Protein AF-A0A847EF17-F1 (afdb_monomer)

Foldseek 3Di:
DDDQDDQKDWLCGAAPVCLQWAAPVSRVSSVCVVVVNPFFTWMKGTLSLLLCQCVVLVCVVVLVVLLPPDDLVPLVSLQVSLVVSLVSLLPGDRPPVNLVSQLVRCVVSVFFWKKKWKHKSPCPDPPRPPQPQFDIDTRQGDSVSSVSVNSSRSSSCSHSVNSSSCVVVVHDSSSMTMMIMIGDDDFDQKDWDKDCADPVPRHNQKIKIWMDGTDPPCVSVVVDRTDIDIDGD

Structure (mmCIF, N/CA/C/O backbone):
data_AF-A0A847EF17-F1
#
_entry.id   AF-A0A847EF17-F1
#
loop_
_atom_site.group_PDB
_atom_site.id
_atom_site.type_symbol
_atom_site.label_atom_id
_atom_site.label_alt_id
_atom_site.label_comp_id
_atom_site.label_asym_id
_atom_site.label_entity_id
_atom_site.label_seq_id
_atom_site.pdbx_PDB_ins_code
_atom_site.Cartn_x
_atom_site.Cartn_y
_atom_site.Cartn_z
_atom_site.occupancy
_atom_site.B_iso_or_equiv
_atom_site.auth_seq_id
_atom_site.auth_comp_id
_atom_site.auth_asym_id
_atom_site.auth_atom_id
_atom_site.pdbx_PDB_model_num
ATOM 1 N N . MET A 1 1 ? -23.749 1.769 9.861 1.00 64.31 1 MET A N 1
ATOM 2 C CA . MET A 1 1 ? -23.019 0.550 9.486 1.00 64.31 1 MET A CA 1
ATOM 3 C C . MET A 1 1 ? -23.099 0.381 7.991 1.00 64.31 1 MET A C 1
ATOM 5 O O . MET A 1 1 ? -24.135 -0.030 7.475 1.00 64.31 1 MET A O 1
ATOM 9 N N . ARG A 1 2 ? -22.033 0.781 7.301 1.00 76.06 2 ARG A N 1
ATOM 10 C CA . ARG A 1 2 ? -21.817 0.517 5.881 1.00 76.06 2 ARG A CA 1
ATOM 11 C C . ARG A 1 2 ? -21.788 -0.992 5.633 1.00 76.06 2 ARG A C 1
ATOM 13 O O . ARG A 1 2 ? -21.172 -1.735 6.395 1.00 76.06 2 ARG A O 1
ATOM 20 N N . GLU A 1 3 ? -22.449 -1.445 4.572 1.00 82.69 3 GLU A N 1
ATOM 21 C CA . GLU A 1 3 ? -22.306 -2.828 4.114 1.00 82.69 3 GLU A CA 1
ATOM 22 C C . GLU A 1 3 ? -20.893 -3.041 3.558 1.00 82.69 3 GLU A C 1
ATOM 24 O O . GLU A 1 3 ? -20.374 -2.205 2.813 1.00 82.69 3 GLU A O 1
ATOM 29 N N . LEU A 1 4 ? -20.259 -4.155 3.930 1.00 86.44 4 LEU A N 1
ATOM 30 C CA . LEU A 1 4 ? -18.974 -4.538 3.356 1.00 86.44 4 LEU A CA 1
ATOM 31 C C . LEU A 1 4 ? -19.196 -4.961 1.900 1.00 86.44 4 LEU A C 1
ATOM 33 O O . LEU A 1 4 ? -19.880 -5.950 1.636 1.00 86.44 4 LEU A O 1
ATOM 37 N N . GLY A 1 5 ? -18.602 -4.215 0.967 1.00 86.31 5 GLY A N 1
ATOM 38 C CA . GLY A 1 5 ? -18.454 -4.640 -0.423 1.00 86.31 5 GLY A CA 1
ATOM 39 C C . GLY A 1 5 ? -17.504 -5.838 -0.551 1.00 86.31 5 GLY A C 1
ATOM 40 O O . GLY A 1 5 ? -17.337 -6.645 0.360 1.00 86.31 5 GLY A O 1
ATOM 41 N N . LYS A 1 6 ? -16.810 -5.971 -1.684 1.00 91.38 6 LYS A N 1
ATOM 42 C CA . LYS A 1 6 ? -15.741 -6.979 -1.783 1.00 91.38 6 LYS A CA 1
ATOM 43 C C . LYS A 1 6 ? -14.552 -6.538 -0.933 1.00 91.38 6 LYS A C 1
ATOM 45 O O . LYS A 1 6 ? -13.965 -5.503 -1.227 1.00 91.38 6 LYS A O 1
ATOM 50 N N . ALA A 1 7 ? -14.168 -7.323 0.074 1.00 96.31 7 ALA A N 1
ATOM 51 C CA . ALA A 1 7 ? -12.984 -7.027 0.884 1.00 96.31 7 ALA A CA 1
ATOM 52 C C . ALA A 1 7 ? -11.677 -7.196 0.091 1.00 96.31 7 ALA A C 1
ATOM 54 O O . ALA A 1 7 ? -10.731 -6.430 0.272 1.00 96.31 7 ALA A O 1
ATOM 55 N N . VAL A 1 8 ? -11.649 -8.182 -0.812 1.00 98.25 8 VAL A N 1
ATOM 56 C CA . VAL A 1 8 ? -10.504 -8.512 -1.663 1.00 98.25 8 VAL A CA 1
ATOM 57 C C . VAL A 1 8 ? -10.936 -8.648 -3.124 1.00 98.25 8 VAL A C 1
ATOM 59 O O . VAL A 1 8 ? -12.005 -9.182 -3.426 1.00 98.25 8 VAL A O 1
ATOM 62 N N . VAL A 1 9 ? -10.085 -8.182 -4.039 1.00 98.31 9 VAL A N 1
ATOM 63 C CA . VAL A 1 9 ? -10.201 -8.376 -5.495 1.00 98.31 9 VAL A CA 1
ATOM 64 C C . VAL A 1 9 ? -8.844 -8.752 -6.092 1.00 98.31 9 VAL A C 1
ATOM 66 O O . VAL A 1 9 ? -7.807 -8.343 -5.575 1.00 98.31 9 VAL A O 1
ATOM 69 N N . TRP A 1 10 ? -8.814 -9.534 -7.172 1.00 98.44 10 TRP A N 1
ATOM 70 C CA . TRP A 1 10 ? -7.560 -9.924 -7.829 1.00 98.44 10 TRP A CA 1
ATOM 71 C C . TRP A 1 10 ? -7.129 -8.898 -8.875 1.00 98.44 10 TRP A C 1
ATOM 73 O O . TRP A 1 10 ? -7.980 -8.268 -9.496 1.00 98.44 10 TRP A O 1
ATOM 83 N N . PHE A 1 11 ? -5.822 -8.794 -9.155 1.00 98.06 11 PHE A N 1
ATOM 84 C CA . PHE A 1 11 ? -5.328 -7.911 -10.227 1.00 98.06 11 PHE A CA 1
ATOM 85 C C . PHE A 1 11 ? -5.999 -8.193 -11.577 1.00 98.06 11 PHE A C 1
ATOM 87 O O . PHE A 1 11 ? -6.372 -7.271 -12.287 1.00 98.06 11 PHE A O 1
ATOM 94 N N . LYS A 1 12 ? -6.221 -9.469 -11.907 1.00 96.69 12 LYS A N 1
ATOM 95 C CA . LYS A 1 12 ? -6.881 -9.885 -13.157 1.00 96.69 12 LYS A CA 1
ATOM 96 C C . LYS A 1 12 ? -8.349 -9.445 -13.284 1.00 96.69 12 LYS A C 1
ATOM 98 O O . LYS A 1 12 ? -8.891 -9.516 -14.380 1.00 96.69 12 LYS A O 1
ATOM 103 N N . ASP A 1 13 ? -8.985 -9.044 -12.183 1.00 97.00 13 ASP A N 1
ATOM 104 C CA . ASP A 1 13 ? -10.419 -8.749 -12.116 1.00 97.00 13 ASP A CA 1
ATOM 105 C C . ASP A 1 13 ? -10.707 -7.238 -12.016 1.00 97.00 13 ASP A C 1
ATOM 107 O O . ASP A 1 13 ? -11.855 -6.857 -11.789 1.00 97.00 13 ASP A O 1
ATOM 111 N N . VAL A 1 14 ? -9.687 -6.378 -12.144 1.00 97.00 14 VAL A N 1
ATOM 112 C CA . VAL A 1 14 ? -9.812 -4.920 -11.979 1.00 97.00 14 VAL A CA 1
ATOM 113 C C . VAL A 1 14 ? -9.147 -4.145 -13.111 1.00 97.00 14 VAL A C 1
ATOM 115 O O . VAL A 1 14 ? -8.217 -4.616 -13.762 1.00 97.00 14 VAL A O 1
ATOM 118 N N . THR A 1 15 ? -9.635 -2.930 -13.331 1.00 95.56 15 THR A N 1
ATOM 119 C CA . THR A 1 15 ? -9.222 -2.015 -14.400 1.00 95.56 15 THR A CA 1
ATOM 120 C C . THR A 1 15 ? -9.081 -0.591 -13.861 1.00 95.56 15 THR A C 1
ATOM 122 O O . THR A 1 15 ? -9.412 -0.307 -12.709 1.00 95.56 15 THR A O 1
ATOM 125 N N . LYS A 1 16 ? -8.675 0.358 -14.708 1.00 92.69 16 LYS A N 1
ATOM 126 C CA . LYS A 1 16 ? -8.682 1.798 -14.390 1.00 92.69 16 LYS A CA 1
ATOM 127 C C . LYS A 1 16 ? -10.049 2.348 -13.972 1.00 92.69 16 LYS A C 1
ATOM 129 O O . LYS A 1 16 ? -10.115 3.389 -13.334 1.00 92.69 16 LYS A O 1
ATOM 134 N N . ASN A 1 17 ? -11.148 1.675 -14.316 1.00 94.00 17 ASN A N 1
ATOM 135 C CA . ASN A 1 17 ? -12.481 2.115 -13.896 1.00 94.00 17 ASN A CA 1
ATOM 136 C C . ASN A 1 17 ? -12.738 1.842 -12.404 1.00 94.00 17 ASN A C 1
ATOM 138 O O . ASN A 1 17 ? -13.658 2.415 -11.827 1.00 94.00 17 ASN A O 1
ATOM 142 N N . ASP A 1 18 ? -11.906 1.008 -11.777 1.00 95.38 18 ASP A N 1
ATOM 143 C CA . ASP A 1 18 ? -12.044 0.574 -10.390 1.00 95.38 18 ASP A CA 1
ATOM 144 C C . ASP A 1 18 ? -11.177 1.401 -9.419 1.00 95.38 18 ASP A C 1
ATOM 146 O O . ASP A 1 18 ? -11.080 1.058 -8.243 1.00 95.38 18 ASP A O 1
ATOM 150 N N . ILE A 1 19 ? -10.570 2.516 -9.861 1.00 92.31 19 ILE A N 1
ATOM 151 C CA . ILE A 1 19 ? -9.748 3.417 -9.019 1.00 92.31 19 ILE A CA 1
ATOM 152 C C . ILE A 1 19 ? -10.417 3.768 -7.672 1.00 92.31 19 ILE A C 1
ATOM 154 O O . ILE A 1 19 ? -9.734 3.686 -6.648 1.00 92.31 19 ILE A O 1
ATOM 158 N N . PRO A 1 20 ? -11.729 4.088 -7.594 1.00 92.00 20 PRO A N 1
ATOM 159 C CA . PRO A 1 20 ? -12.379 4.361 -6.308 1.00 92.00 20 PRO A CA 1
ATOM 160 C C . PRO A 1 20 ? -12.342 3.183 -5.319 1.00 92.00 20 PRO A C 1
ATOM 162 O O . PRO A 1 20 ? -12.431 3.396 -4.113 1.00 92.00 20 PRO A O 1
ATOM 165 N N . LEU A 1 21 ? -12.211 1.952 -5.820 1.00 94.81 21 LEU A N 1
ATOM 166 C CA . LEU A 1 21 ? -12.177 0.720 -5.035 1.00 94.81 21 LEU A CA 1
ATOM 167 C C . LEU A 1 21 ? -10.743 0.269 -4.721 1.00 94.81 21 LEU A C 1
ATOM 169 O O . LEU A 1 21 ? -10.490 -0.225 -3.621 1.00 94.81 21 LEU A O 1
ATOM 173 N N . VAL A 1 22 ? -9.816 0.406 -5.677 1.00 95.44 22 VAL A N 1
ATOM 174 C CA . VAL A 1 22 ? -8.471 -0.200 -5.605 1.00 95.44 22 VAL A CA 1
ATOM 175 C C . VAL A 1 22 ? -7.299 0.784 -5.619 1.00 95.44 22 VAL A C 1
ATOM 177 O O . VAL A 1 22 ? -6.148 0.357 -5.516 1.00 95.44 22 VAL A O 1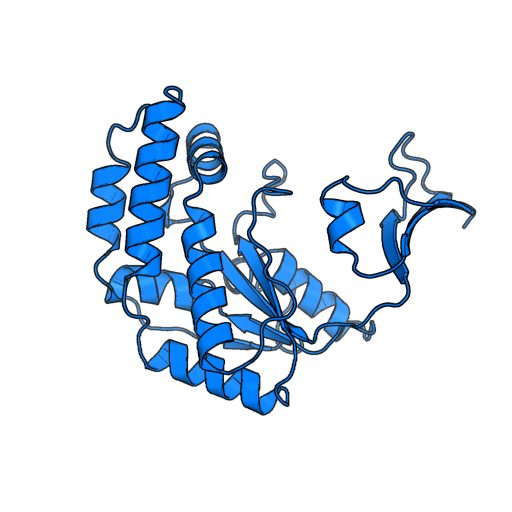
ATOM 180 N N . GLY A 1 23 ? -7.575 2.083 -5.718 1.00 92.44 23 GLY A N 1
ATOM 181 C CA . GLY A 1 23 ? -6.557 3.123 -5.850 1.00 92.44 23 GLY A CA 1
ATOM 182 C C . GLY A 1 23 ? -5.826 3.099 -7.197 1.00 92.44 23 GLY A C 1
ATOM 183 O O . GLY A 1 23 ? -5.951 2.157 -7.985 1.00 92.44 23 GLY A O 1
ATOM 184 N N . GLY A 1 24 ? -5.047 4.151 -7.465 1.00 91.00 24 GLY A N 1
ATOM 185 C CA . GLY A 1 24 ? -4.376 4.334 -8.757 1.00 91.00 24 GLY A CA 1
ATOM 186 C C . GLY A 1 24 ? -3.352 3.237 -9.071 1.00 91.00 24 GLY A C 1
ATOM 187 O O . GLY A 1 24 ? -3.325 2.685 -10.173 1.00 91.00 24 GLY A O 1
ATOM 188 N N . LYS A 1 25 ? -2.529 2.829 -8.096 1.00 91.56 25 LYS A N 1
ATOM 189 C CA . LYS A 1 25 ? -1.555 1.733 -8.282 1.00 91.56 25 LYS A CA 1
ATOM 190 C C . LYS A 1 25 ? -2.238 0.387 -8.477 1.00 91.56 25 LYS A C 1
ATOM 192 O O . LYS A 1 25 ? -1.813 -0.381 -9.336 1.00 91.56 25 LYS A O 1
ATOM 197 N N . GLY A 1 26 ? -3.272 0.098 -7.685 1.00 94.31 26 GLY A N 1
ATOM 198 C CA . GLY A 1 26 ? -4.035 -1.142 -7.805 1.00 94.31 26 GLY A CA 1
ATOM 199 C C . GLY A 1 26 ? -4.681 -1.281 -9.182 1.00 94.31 26 GLY A C 1
ATOM 200 O O . GLY A 1 26 ? -4.560 -2.322 -9.826 1.00 94.31 26 GLY A O 1
ATOM 201 N N . ALA A 1 27 ? -5.277 -0.197 -9.673 1.00 95.06 27 ALA A N 1
ATOM 202 C CA . ALA A 1 27 ? -5.890 -0.152 -10.990 1.00 95.06 27 ALA A CA 1
ATOM 203 C C . ALA A 1 27 ? -4.861 -0.313 -12.126 1.00 95.06 27 ALA A C 1
ATOM 205 O O . ALA A 1 27 ? -5.071 -1.109 -13.040 1.00 95.06 27 ALA A O 1
ATOM 206 N N . ASN A 1 28 ? -3.708 0.361 -12.035 1.00 94.56 28 ASN A N 1
ATOM 207 C CA . ASN A 1 28 ? -2.615 0.211 -13.004 1.00 94.56 28 ASN A CA 1
ATOM 208 C C . ASN A 1 28 ? -2.022 -1.211 -13.015 1.00 94.56 28 ASN A C 1
ATOM 210 O O . ASN A 1 28 ? -1.691 -1.730 -14.081 1.00 94.56 28 ASN A O 1
ATOM 214 N N . LEU A 1 29 ? -1.909 -1.874 -11.856 1.00 96.31 29 LEU A N 1
ATOM 215 C CA . LEU A 1 29 ? -1.512 -3.288 -11.782 1.00 96.31 29 LEU A CA 1
ATOM 216 C C . LEU A 1 29 ? -2.518 -4.196 -12.502 1.00 96.31 29 LEU A C 1
ATOM 218 O O . LEU A 1 29 ? -2.103 -5.137 -13.183 1.00 96.31 29 LEU A O 1
ATOM 222 N N . GLY A 1 30 ? -3.814 -3.896 -12.393 1.00 96.94 30 GLY A N 1
ATOM 223 C CA . GLY A 1 30 ? -4.863 -4.600 -13.128 1.00 96.94 30 GLY A CA 1
ATOM 224 C C . GLY A 1 30 ? -4.765 -4.416 -14.640 1.00 96.94 30 GLY A C 1
ATOM 225 O O . GLY A 1 30 ? -4.724 -5.404 -15.371 1.00 96.94 30 GLY A O 1
ATOM 226 N N . GLU A 1 31 ? -4.596 -3.176 -15.110 1.00 97.06 31 GLU A N 1
ATOM 227 C CA . GLU A 1 31 ? -4.385 -2.865 -16.535 1.00 97.06 31 GLU A CA 1
ATOM 228 C C . GLU A 1 31 ? -3.172 -3.613 -17.110 1.00 97.06 31 GLU A C 1
ATOM 230 O O . GLU A 1 31 ? -3.270 -4.265 -18.150 1.00 97.06 31 GLU A O 1
ATOM 235 N N . MET A 1 32 ? -2.032 -3.585 -16.411 1.00 97.00 32 MET A N 1
ATOM 236 C CA . MET A 1 32 ? -0.826 -4.296 -16.850 1.00 97.00 32 MET A CA 1
ATOM 237 C C . MET A 1 32 ? -1.027 -5.817 -16.876 1.00 97.00 32 MET A C 1
ATOM 239 O O . MET A 1 32 ? -0.581 -6.480 -17.814 1.00 97.00 32 MET A O 1
ATOM 243 N N . THR A 1 33 ? -1.728 -6.368 -15.880 1.00 96.75 33 THR A N 1
ATOM 244 C CA . THR A 1 33 ? -2.058 -7.800 -15.823 1.00 96.75 33 THR A CA 1
ATOM 245 C C . THR A 1 33 ? -2.966 -8.196 -16.990 1.00 96.75 33 THR A C 1
ATOM 247 O O . THR A 1 33 ? -2.694 -9.181 -17.676 1.00 96.75 33 THR A O 1
ATOM 250 N N . GLY A 1 34 ? -4.009 -7.408 -17.265 1.00 95.88 34 GLY A N 1
ATOM 251 C CA . GLY A 1 34 ? -4.920 -7.620 -18.392 1.00 95.88 34 GLY A CA 1
ATOM 252 C C . GLY A 1 34 ? -4.237 -7.489 -19.756 1.00 95.88 34 GLY A C 1
ATOM 253 O O . GLY A 1 34 ? -4.591 -8.200 -20.694 1.00 95.88 34 GLY A O 1
ATOM 254 N N . ALA A 1 35 ? -3.209 -6.642 -19.856 1.00 97.06 35 ALA A N 1
ATOM 255 C CA . ALA A 1 35 ? -2.381 -6.492 -21.051 1.00 97.06 35 ALA A CA 1
ATOM 256 C C . ALA A 1 35 ? -1.360 -7.632 -21.259 1.00 97.06 35 ALA A 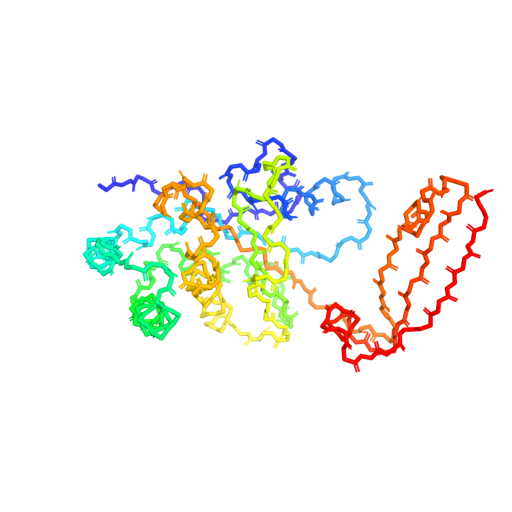C 1
ATOM 258 O O . ALA A 1 35 ? -0.647 -7.631 -22.263 1.00 97.06 35 ALA A O 1
ATOM 259 N N . GLY A 1 36 ? -1.262 -8.599 -20.339 1.00 96.19 36 GLY A N 1
ATOM 260 C CA . GLY A 1 36 ? -0.329 -9.727 -20.442 1.00 96.19 36 GLY A CA 1
ATOM 261 C C . GLY A 1 36 ? 1.131 -9.373 -20.139 1.00 96.19 36 GLY A C 1
ATOM 262 O O . GLY A 1 36 ? 2.032 -10.147 -20.467 1.00 96.19 36 GLY A O 1
ATOM 263 N N . ILE A 1 37 ? 1.383 -8.218 -19.515 1.00 96.25 37 ILE A N 1
ATOM 264 C CA . ILE A 1 37 ? 2.705 -7.864 -18.984 1.00 96.25 37 ILE A CA 1
ATOM 265 C C . ILE A 1 37 ? 3.016 -8.824 -17.821 1.00 96.25 37 ILE A C 1
ATOM 267 O O . ILE A 1 37 ? 2.098 -9.168 -17.072 1.00 96.25 37 ILE A O 1
ATOM 271 N N . PRO A 1 38 ? 4.275 -9.273 -17.636 1.00 95.44 38 PRO A N 1
ATOM 272 C CA . PRO A 1 38 ? 4.653 -10.206 -16.572 1.00 95.44 38 PRO A CA 1
ATOM 273 C C . PRO A 1 38 ? 4.623 -9.543 -15.183 1.00 95.44 38 PRO A C 1
ATOM 275 O O . PRO A 1 38 ? 5.652 -9.299 -14.556 1.00 95.44 38 PRO A O 1
ATOM 278 N N . VAL A 1 39 ? 3.422 -9.240 -14.700 1.00 96.56 39 VAL A N 1
ATOM 279 C CA . VAL A 1 39 ? 3.163 -8.716 -13.361 1.00 96.56 39 VAL A CA 1
ATOM 280 C C . VAL A 1 39 ? 3.118 -9.895 -12.384 1.00 96.56 39 VAL A C 1
ATOM 282 O O . VAL A 1 39 ? 2.356 -10.838 -12.614 1.00 96.56 39 VAL A O 1
ATOM 285 N N . PRO A 1 40 ? 3.895 -9.879 -11.284 1.00 96.19 40 PRO A N 1
ATOM 286 C CA . PRO A 1 40 ? 3.778 -10.896 -10.247 1.00 96.19 40 PRO A CA 1
ATOM 287 C C . PRO A 1 40 ? 2.346 -10.972 -9.720 1.00 96.19 40 PRO A C 1
ATOM 289 O O . PRO A 1 40 ? 1.711 -9.937 -9.491 1.00 96.19 40 PRO A O 1
ATOM 292 N N . GLN A 1 41 ? 1.849 -12.192 -9.519 1.00 94.75 41 GLN A N 1
ATOM 293 C CA . GLN A 1 41 ? 0.485 -12.417 -9.051 1.00 94.75 41 GLN A CA 1
ATOM 294 C C . GLN A 1 41 ? 0.243 -11.698 -7.716 1.00 94.75 41 GLN A C 1
ATOM 296 O O . GLN A 1 41 ? 1.113 -11.653 -6.841 1.00 94.75 41 GLN A O 1
ATOM 301 N N . GLY A 1 42 ? -0.957 -11.140 -7.580 1.00 97.75 42 GLY A N 1
ATOM 302 C CA . GLY A 1 42 ? -1.370 -10.404 -6.401 1.00 97.75 42 GLY A CA 1
ATOM 303 C C . GLY A 1 42 ? -2.872 -10.169 -6.345 1.00 97.75 42 GLY A C 1
ATOM 304 O O . GLY A 1 42 ? -3.609 -10.390 -7.314 1.00 97.75 42 GLY A O 1
ATOM 305 N N . PHE A 1 43 ? -3.304 -9.715 -5.179 1.00 98.56 43 PHE A N 1
ATOM 306 C CA . PHE A 1 43 ? -4.659 -9.267 -4.895 1.00 98.56 43 PHE A CA 1
ATOM 307 C C . PHE A 1 43 ? -4.617 -7.891 -4.230 1.00 98.56 43 PHE A C 1
ATOM 309 O O . PHE A 1 43 ? -3.553 -7.368 -3.909 1.00 98.56 43 PHE A O 1
ATOM 316 N N . ILE A 1 44 ? -5.776 -7.274 -4.050 1.00 98.56 44 ILE A N 1
ATOM 317 C CA . ILE A 1 44 ? -5.921 -5.940 -3.479 1.00 98.56 44 ILE A CA 1
ATOM 318 C C . ILE A 1 44 ? -6.947 -6.020 -2.365 1.00 98.56 44 ILE A C 1
ATOM 320 O O . ILE A 1 44 ? -8.076 -6.451 -2.600 1.00 98.56 44 ILE A O 1
ATOM 324 N N . VAL A 1 45 ? -6.562 -5.576 -1.171 1.00 98.50 45 VAL A N 1
ATOM 325 C CA . VAL A 1 45 ? -7.518 -5.265 -0.107 1.00 98.50 45 VAL A CA 1
ATOM 326 C C . VAL A 1 45 ? -8.145 -3.918 -0.435 1.00 98.50 45 VAL A C 1
ATOM 328 O O . VAL A 1 45 ? -7.431 -2.936 -0.637 1.00 98.50 45 VAL A O 1
ATOM 331 N N . THR A 1 46 ? -9.463 -3.876 -0.566 1.00 98.00 46 THR A N 1
ATOM 332 C CA . THR A 1 46 ? -10.161 -2.730 -1.157 1.00 98.00 46 THR A CA 1
ATOM 333 C C . THR A 1 46 ? -10.273 -1.542 -0.204 1.00 98.00 46 THR A C 1
ATOM 335 O O . THR A 1 46 ? -10.187 -1.676 1.019 1.00 98.00 46 THR A O 1
ATOM 338 N N . ALA A 1 47 ? -10.538 -0.361 -0.763 1.00 95.62 47 ALA A N 1
ATOM 339 C CA . ALA A 1 47 ? -10.878 0.823 0.018 1.00 95.62 47 ALA A CA 1
ATOM 340 C C . ALA A 1 47 ? -12.168 0.627 0.841 1.00 95.62 47 ALA A C 1
ATOM 342 O O . ALA A 1 47 ? -12.284 1.173 1.937 1.00 95.62 47 ALA A O 1
ATOM 343 N N . ASP A 1 48 ? -13.115 -0.189 0.363 1.00 95.75 48 ASP A N 1
ATOM 344 C CA . ASP A 1 48 ? -14.315 -0.547 1.129 1.00 95.75 48 ASP A CA 1
ATOM 345 C C . ASP A 1 48 ? -13.972 -1.330 2.401 1.00 95.75 48 ASP A C 1
ATOM 347 O O . ASP A 1 48 ? -14.565 -1.063 3.445 1.00 95.75 48 ASP A O 1
ATOM 351 N N . ALA A 1 49 ? -12.988 -2.239 2.353 1.00 97.50 49 ALA A N 1
ATOM 352 C CA . ALA A 1 49 ? -12.506 -2.935 3.547 1.00 97.50 49 ALA A CA 1
ATOM 353 C C . ALA A 1 49 ? -11.911 -1.958 4.570 1.00 97.50 49 ALA A C 1
ATOM 355 O O . ALA A 1 49 ? -12.196 -2.072 5.761 1.00 97.50 49 ALA A O 1
ATOM 356 N N . TYR A 1 50 ? -11.144 -0.965 4.110 1.00 96.31 50 TYR A N 1
ATOM 357 C CA . TYR A 1 50 ? -10.627 0.102 4.969 1.00 96.31 50 TYR A CA 1
ATOM 358 C C . TYR A 1 50 ? -11.760 0.891 5.641 1.00 96.31 50 TYR A C 1
ATOM 360 O O . TYR A 1 50 ? -11.778 1.022 6.864 1.00 96.31 50 TYR A O 1
ATOM 368 N N . PHE A 1 51 ? -12.737 1.381 4.872 1.00 94.81 51 PHE A N 1
ATOM 369 C CA . PHE A 1 51 ? -13.851 2.144 5.441 1.00 94.81 51 PHE A CA 1
ATOM 370 C C . PHE A 1 51 ? -14.690 1.311 6.410 1.00 94.81 51 PHE A C 1
ATOM 372 O O . PHE A 1 51 ? -15.070 1.800 7.473 1.00 94.81 51 PHE A O 1
ATOM 379 N N . TYR A 1 52 ? -14.947 0.050 6.063 1.00 96.19 52 TYR A N 1
ATOM 380 C CA . TYR A 1 52 ? -15.658 -0.875 6.933 1.00 96.19 52 TYR A CA 1
ATOM 381 C C . TYR A 1 52 ? -14.904 -1.105 8.246 1.00 96.19 52 TYR A C 1
ATOM 383 O O . TYR A 1 52 ? -15.530 -1.106 9.303 1.00 96.19 52 TYR A O 1
ATOM 391 N N . PHE A 1 53 ? -13.579 -1.268 8.194 1.00 96.31 53 PHE A N 1
ATOM 392 C CA . 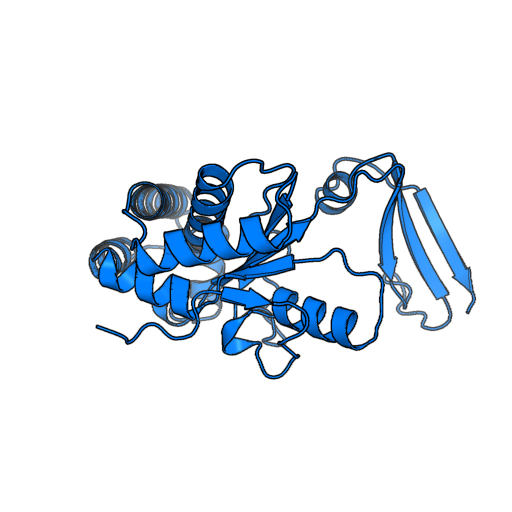PHE A 1 53 ? -12.730 -1.389 9.379 1.00 96.31 53 PHE A CA 1
ATOM 393 C C . PHE A 1 53 ? -12.822 -0.147 10.275 1.00 96.31 53 PHE A C 1
ATOM 395 O O . PHE A 1 53 ? -13.108 -0.296 11.459 1.00 96.31 53 PHE A O 1
ATOM 402 N N . ILE A 1 54 ? -12.651 1.059 9.718 1.00 95.31 54 ILE A N 1
ATOM 403 C CA . ILE A 1 54 ? -12.713 2.317 10.481 1.00 95.31 54 ILE A CA 1
ATOM 404 C C . ILE A 1 54 ? -14.060 2.466 11.215 1.00 95.31 54 ILE A C 1
ATOM 406 O O . ILE A 1 54 ? -14.074 2.803 12.399 1.00 95.31 54 ILE A O 1
ATOM 410 N N . GLU A 1 55 ? -15.179 2.173 10.541 1.00 93.44 55 GLU A N 1
ATOM 411 C CA . GLU A 1 55 ? -16.523 2.285 11.130 1.00 93.44 55 GLU A CA 1
ATOM 412 C C . GLU A 1 55 ? -16.812 1.170 12.151 1.00 93.44 55 GLU A C 1
ATOM 414 O O . GLU A 1 55 ? -17.306 1.441 13.242 1.00 93.44 55 GLU A O 1
ATOM 419 N N . ASN A 1 56 ? -16.495 -0.093 11.840 1.00 93.38 56 ASN A N 1
ATOM 420 C CA . ASN A 1 56 ? -16.825 -1.224 12.722 1.00 93.38 56 ASN A CA 1
ATOM 421 C C . ASN A 1 56 ? -15.916 -1.316 13.948 1.00 93.38 56 ASN A C 1
ATOM 423 O O . ASN A 1 56 ? -16.352 -1.810 14.986 1.00 93.38 56 ASN A O 1
ATOM 427 N N . ALA A 1 57 ? -14.675 -0.837 13.849 1.00 93.50 57 ALA A N 1
ATOM 428 C CA . ALA A 1 57 ? -13.805 -0.694 15.009 1.00 93.50 57 ALA A CA 1
ATOM 429 C C . ALA A 1 57 ? -14.220 0.487 15.910 1.00 93.50 57 ALA A C 1
ATOM 431 O O . ALA A 1 57 ? -13.698 0.612 17.016 1.00 93.50 57 ALA A O 1
ATOM 432 N N . GLY A 1 58 ? -15.143 1.352 15.460 1.00 92.38 58 GLY A N 1
ATOM 433 C CA . GLY A 1 58 ? -15.616 2.513 16.219 1.00 92.38 58 GLY A CA 1
ATOM 434 C C . GLY A 1 58 ? -14.528 3.559 16.473 1.00 92.38 58 GLY A C 1
ATOM 435 O O . GLY A 1 58 ? -14.556 4.247 17.493 1.00 92.38 58 GLY A O 1
ATOM 436 N N . ILE A 1 59 ? -13.532 3.636 15.584 1.00 94.75 59 ILE A N 1
ATOM 437 C CA . ILE A 1 59 ? -12.384 4.545 15.722 1.00 94.75 59 ILE A CA 1
ATOM 438 C C . ILE A 1 59 ? -12.547 5.837 14.919 1.00 94.75 59 ILE A C 1
ATOM 440 O O . ILE A 1 59 ? -11.774 6.771 15.108 1.00 94.75 59 ILE A O 1
ATOM 444 N N . ASP A 1 60 ? -13.561 5.925 14.061 1.00 93.00 60 ASP A N 1
ATOM 445 C CA . ASP A 1 60 ? -13.894 7.108 13.267 1.00 93.00 60 ASP A CA 1
ATOM 446 C C . ASP A 1 60 ? -14.090 8.366 14.127 1.00 93.00 60 ASP A C 1
ATOM 448 O O . ASP A 1 60 ? -13.425 9.374 13.886 1.00 93.00 60 ASP A O 1
ATOM 452 N N . GLY A 1 61 ? -14.921 8.291 15.171 1.00 92.81 61 GLY A N 1
ATOM 453 C CA . GLY A 1 61 ? -15.164 9.416 16.080 1.00 92.81 61 GLY A CA 1
ATOM 454 C C . GLY A 1 61 ? -13.901 9.854 16.824 1.00 92.81 61 GLY A C 1
ATOM 455 O O . GLY A 1 61 ? -13.570 11.034 16.858 1.00 92.81 61 GLY A O 1
ATOM 456 N N . VAL A 1 62 ? -13.123 8.893 17.333 1.00 93.38 62 VAL A N 1
ATOM 457 C CA . VAL A 1 62 ? -11.877 9.175 18.069 1.00 93.38 62 VAL A CA 1
ATOM 458 C C . VAL A 1 62 ? -10.837 9.852 17.172 1.00 93.38 62 VAL A C 1
ATOM 460 O O . VAL A 1 62 ? -10.117 10.751 17.610 1.00 93.38 62 VAL A O 1
ATOM 463 N N . ILE A 1 63 ? -10.742 9.425 15.912 1.00 94.31 63 ILE A N 1
ATOM 464 C CA . ILE A 1 63 ? -9.849 10.039 14.927 1.00 94.31 63 ILE A CA 1
ATOM 465 C C . ILE A 1 63 ? -10.338 11.448 14.574 1.00 94.31 63 ILE A C 1
ATOM 467 O O . ILE A 1 63 ? -9.519 12.364 14.493 1.00 94.31 63 ILE A O 1
ATOM 471 N N . ALA A 1 64 ? -11.649 11.638 14.393 1.00 93.06 64 ALA A N 1
ATOM 472 C CA . ALA A 1 64 ? -12.236 12.937 14.076 1.00 93.06 64 ALA A CA 1
ATOM 473 C C . ALA A 1 64 ? -11.956 13.967 15.179 1.00 93.06 64 ALA A C 1
ATOM 475 O O . ALA A 1 64 ? -11.420 15.033 14.881 1.00 93.06 64 ALA A O 1
ATOM 476 N N . ASP A 1 65 ? -12.198 13.607 16.441 1.00 94.00 65 ASP A N 1
ATOM 477 C CA . ASP A 1 65 ? -11.958 14.469 17.605 1.00 94.00 65 ASP A CA 1
ATOM 478 C C . ASP A 1 65 ? -10.487 14.901 17.716 1.00 94.00 65 ASP A C 1
ATOM 480 O O . ASP A 1 65 ? -10.172 16.019 18.119 1.00 94.00 65 ASP A O 1
ATOM 484 N N . LYS A 1 66 ? -9.552 14.017 17.348 1.00 92.94 66 LYS A N 1
ATOM 485 C CA . LYS A 1 66 ? -8.113 14.326 17.358 1.00 92.94 66 LYS A CA 1
ATOM 486 C C . LYS A 1 66 ? -7.693 15.276 16.239 1.00 92.94 66 LYS A C 1
ATOM 488 O O . LYS A 1 66 ? -6.739 16.034 16.417 1.00 92.94 66 LYS A O 1
ATOM 493 N N . LEU A 1 67 ? -8.358 15.201 15.088 1.00 91.31 67 LEU A N 1
ATOM 494 C CA . LEU A 1 67 ? -8.096 16.064 13.936 1.00 91.31 67 LEU A CA 1
ATOM 495 C C . LEU A 1 67 ? -8.813 17.417 14.053 1.00 91.31 67 LEU A C 1
ATOM 497 O O . LEU A 1 67 ? -8.380 18.391 13.433 1.00 91.31 67 LEU A O 1
ATOM 501 N N . GLU A 1 68 ? -9.882 17.502 14.844 1.00 90.94 68 GLU A N 1
ATOM 5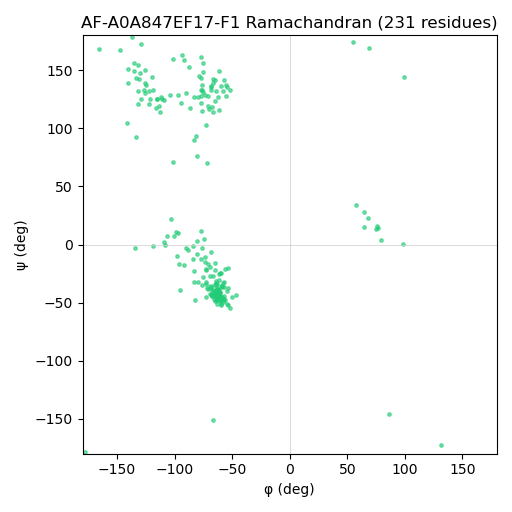02 C CA . GLU A 1 68 ? -10.645 18.730 15.037 1.00 90.94 68 GLU A CA 1
ATOM 503 C C . GLU A 1 68 ? -9.788 19.836 15.677 1.00 90.94 68 GLU A C 1
ATOM 505 O O . GLU A 1 68 ? -9.141 19.662 16.711 1.00 90.94 68 GLU A O 1
ATOM 510 N N . GLY A 1 69 ? -9.758 21.008 15.035 1.00 85.12 69 GLY A N 1
ATOM 511 C CA . GLY A 1 69 ? -8.989 22.160 15.513 1.00 85.12 69 GLY A CA 1
ATOM 512 C C . GLY A 1 69 ? -7.469 21.952 15.525 1.00 85.12 69 GLY A C 1
ATOM 513 O O . GLY A 1 69 ? -6.754 22.726 16.170 1.00 85.12 69 GLY A O 1
ATOM 514 N N . LEU A 1 70 ? -6.958 20.919 14.844 1.00 89.88 70 LEU A N 1
ATOM 515 C CA . LEU A 1 70 ? -5.526 20.686 14.710 1.00 89.88 70 LEU A CA 1
ATOM 516 C C . LEU A 1 70 ? -4.881 21.791 13.863 1.00 89.88 70 LEU A C 1
ATOM 518 O O . LEU A 1 70 ? -5.171 21.933 12.679 1.00 89.88 70 LEU A O 1
ATOM 522 N N . ASP A 1 71 ? -3.953 22.536 14.463 1.00 89.50 71 ASP A N 1
ATOM 523 C CA . ASP A 1 71 ? -3.068 23.439 13.727 1.00 89.50 71 ASP A CA 1
ATOM 524 C C . ASP A 1 71 ? -2.022 22.626 12.951 1.00 89.50 71 ASP A C 1
ATOM 526 O O . ASP A 1 71 ? -1.049 22.123 13.523 1.00 89.50 71 ASP A O 1
ATOM 530 N N . ILE A 1 72 ? -2.236 22.498 11.641 1.00 89.12 72 ILE A N 1
ATOM 531 C CA . ILE A 1 72 ? -1.372 21.742 10.728 1.00 89.12 72 ILE A CA 1
ATOM 532 C C . ILE A 1 72 ? 0.005 22.385 10.508 1.00 89.12 72 ILE A C 1
ATOM 534 O O . ILE A 1 72 ? 0.938 21.691 10.104 1.00 89.12 72 ILE A O 1
ATOM 538 N N . HIS A 1 73 ? 0.172 23.678 10.803 1.00 91.19 73 HIS A N 1
ATOM 539 C CA . HIS A 1 73 ? 1.464 24.360 10.683 1.00 91.19 73 HIS A CA 1
ATOM 540 C C . HIS A 1 73 ? 2.337 24.164 11.929 1.00 91.19 73 HIS A C 1
ATOM 542 O O . HIS A 1 73 ? 3.547 24.395 11.890 1.00 91.19 73 HIS A O 1
ATOM 548 N N . ASN A 1 74 ? 1.763 23.660 13.026 1.00 93.81 74 ASN A N 1
ATOM 549 C CA . ASN A 1 74 ? 2.521 23.220 14.186 1.00 93.81 74 ASN A CA 1
ATOM 550 C C . ASN A 1 74 ? 3.033 21.786 13.984 1.00 93.81 74 ASN A C 1
ATOM 552 O O . ASN A 1 74 ? 2.391 20.811 14.379 1.00 93.81 74 ASN A O 1
ATOM 556 N N . SER A 1 75 ? 4.231 21.657 13.410 1.00 92.06 75 SER A N 1
ATOM 557 C CA . SER A 1 75 ? 4.812 20.357 13.048 1.00 92.06 75 SER A CA 1
ATOM 558 C C . SER A 1 75 ? 4.934 19.381 14.225 1.00 92.06 75 SER A C 1
ATOM 560 O O . SER A 1 75 ? 4.702 18.188 14.050 1.00 92.06 75 SER A O 1
ATOM 562 N N . LEU A 1 76 ? 5.255 19.866 15.432 1.00 93.50 76 LEU A N 1
ATOM 563 C CA . LEU A 1 76 ? 5.368 19.017 16.626 1.00 93.50 76 LEU A CA 1
ATOM 564 C C . LEU A 1 76 ? 4.008 18.456 17.049 1.00 93.50 76 LEU A C 1
ATOM 566 O O . LEU A 1 76 ? 3.893 17.273 17.370 1.00 93.50 76 LEU A O 1
ATOM 570 N N . ARG A 1 77 ? 2.970 19.300 17.048 1.00 93.75 77 ARG A N 1
ATOM 571 C CA . ARG A 1 77 ? 1.615 18.882 17.415 1.00 93.75 77 ARG A CA 1
ATOM 572 C C . ARG A 1 77 ? 1.019 17.952 16.364 1.00 93.75 77 ARG A C 1
ATOM 574 O O . ARG A 1 77 ? 0.437 16.937 16.734 1.00 93.75 77 ARG A O 1
ATOM 581 N N . LEU A 1 78 ? 1.208 18.269 15.086 1.00 94.06 78 LEU A N 1
ATOM 582 C CA . LEU A 1 78 ? 0.782 17.433 13.971 1.00 94.06 78 LEU A CA 1
ATOM 583 C C . LEU A 1 78 ? 1.423 16.043 14.033 1.00 94.06 78 LEU A C 1
ATOM 585 O O . LEU A 1 78 ? 0.710 15.052 13.913 1.00 94.06 78 LEU A O 1
ATOM 589 N N . GLN A 1 79 ? 2.738 15.960 14.266 1.00 94.56 79 GLN A N 1
ATOM 590 C CA . GLN A 1 79 ? 3.427 14.674 14.395 1.00 94.56 79 GLN A CA 1
ATOM 591 C C . GLN A 1 79 ? 2.866 13.857 15.558 1.00 94.56 79 GLN A C 1
ATOM 593 O O . GLN A 1 79 ? 2.506 12.701 15.374 1.00 94.56 79 GLN A O 1
ATOM 598 N N . LYS A 1 80 ? 2.704 14.477 16.731 1.00 96.00 80 LYS A N 1
ATOM 599 C CA . LYS A 1 80 ? 2.149 13.798 17.905 1.00 96.00 80 LYS A CA 1
ATOM 600 C C . LYS A 1 80 ? 0.740 13.254 17.648 1.00 96.00 80 LYS A C 1
ATOM 602 O O . LYS A 1 80 ? 0.455 12.112 17.989 1.00 96.00 80 LYS A O 1
ATOM 607 N N . VAL A 1 81 ? -0.140 14.060 17.053 1.00 95.81 81 VAL A N 1
ATOM 608 C CA . VAL A 1 81 ? -1.515 13.638 16.744 1.00 95.81 81 VAL A CA 1
ATOM 609 C C . VAL A 1 81 ? -1.533 12.535 15.687 1.00 95.81 81 VAL A C 1
ATOM 611 O O . VAL A 1 81 ? -2.287 11.575 15.831 1.00 95.81 81 VAL A O 1
ATOM 614 N N . ALA A 1 82 ? -0.683 12.636 14.664 1.00 94.75 82 ALA A N 1
ATOM 615 C CA . ALA A 1 82 ? -0.513 11.587 13.667 1.00 94.75 82 ALA A CA 1
ATOM 616 C C . ALA A 1 82 ? -0.100 10.259 14.321 1.00 94.75 82 ALA A C 1
ATOM 618 O O . ALA A 1 82 ? -0.756 9.247 14.092 1.00 94.75 82 ALA A O 1
ATOM 619 N N . ASP A 1 83 ? 0.916 10.273 15.187 1.00 96.06 83 ASP A N 1
ATOM 620 C CA . ASP A 1 83 ? 1.401 9.075 15.883 1.00 96.06 83 ASP A CA 1
ATOM 621 C C . ASP A 1 83 ? 0.305 8.446 16.763 1.00 96.06 83 ASP A C 1
ATOM 623 O O . ASP A 1 83 ? 0.112 7.231 16.747 1.00 96.06 83 ASP A O 1
ATOM 627 N N . GLU A 1 84 ? -0.467 9.268 17.483 1.00 97.00 84 GLU A N 1
ATOM 628 C CA . GLU A 1 84 ? -1.598 8.802 18.296 1.00 97.00 84 GLU A CA 1
ATOM 629 C C . GLU A 1 84 ? -2.698 8.143 17.446 1.00 97.00 84 GLU A C 1
ATOM 631 O O . GLU A 1 84 ? -3.226 7.098 17.825 1.00 97.00 84 GLU A O 1
ATOM 636 N N . ILE A 1 85 ? -3.048 8.729 16.296 1.00 96.25 85 ILE A N 1
ATOM 637 C CA . ILE A 1 85 ? -4.040 8.157 15.371 1.00 96.25 85 ILE A CA 1
ATOM 638 C C . ILE A 1 85 ? -3.527 6.847 14.767 1.00 96.25 85 ILE A C 1
ATOM 640 O O . ILE A 1 85 ? -4.274 5.872 14.667 1.00 96.25 85 ILE A O 1
ATOM 644 N N . GLN A 1 86 ? -2.253 6.802 14.378 1.00 95.94 86 GLN A N 1
ATOM 645 C CA . GLN A 1 86 ? -1.641 5.590 13.845 1.00 95.94 86 GLN A CA 1
ATOM 646 C C . GLN A 1 86 ? -1.667 4.453 14.861 1.00 95.94 86 GLN A C 1
ATOM 648 O O . GLN A 1 86 ? -1.978 3.322 14.492 1.00 95.94 86 GLN A O 1
ATOM 653 N N . GLU A 1 87 ? -1.402 4.745 16.133 1.00 97.31 87 GLU A N 1
ATOM 654 C CA . GLU A 1 87 ? -1.463 3.743 17.195 1.00 97.31 87 GLU A CA 1
ATOM 655 C C . GLU A 1 87 ? -2.889 3.233 17.435 1.00 97.31 87 GLU A C 1
ATOM 657 O O . GLU A 1 87 ? -3.092 2.028 17.582 1.00 97.31 87 GLU A O 1
ATOM 662 N N . ILE A 1 88 ? -3.898 4.111 17.383 1.00 97.44 88 ILE A N 1
ATOM 663 C CA . ILE A 1 88 ? -5.315 3.706 17.443 1.00 97.44 88 ILE A CA 1
ATOM 664 C C . ILE A 1 88 ? -5.637 2.708 16.325 1.00 97.44 88 ILE A C 1
ATOM 666 O O . ILE A 1 88 ? -6.213 1.653 16.578 1.00 97.44 88 ILE A O 1
ATOM 670 N N . ILE A 1 89 ? -5.219 2.999 15.092 1.00 96.94 89 ILE A N 1
ATOM 671 C CA . ILE A 1 89 ? -5.457 2.112 13.946 1.00 96.94 89 ILE A CA 1
ATOM 672 C C . ILE A 1 89 ? -4.709 0.783 14.102 1.00 96.94 89 ILE A C 1
ATOM 674 O O . ILE A 1 89 ? -5.261 -0.270 13.793 1.00 96.94 89 ILE A O 1
ATOM 678 N N . ARG A 1 90 ? -3.463 0.806 14.590 1.00 96.56 90 ARG A N 1
ATOM 679 C CA . ARG A 1 90 ? -2.649 -0.404 14.793 1.00 96.56 90 ARG A CA 1
ATOM 680 C C . ARG A 1 90 ? -3.155 -1.299 15.916 1.00 96.56 90 ARG A C 1
ATOM 682 O O . ARG A 1 90 ? -2.895 -2.498 15.885 1.00 96.56 90 ARG A O 1
ATOM 689 N N . THR A 1 91 ? -3.838 -0.742 16.906 1.00 96.31 91 THR A N 1
ATOM 690 C CA . THR A 1 91 ? -4.341 -1.496 18.065 1.00 96.31 91 THR A CA 1
ATOM 691 C C . THR A 1 91 ? -5.794 -1.924 17.919 1.00 96.31 91 THR A C 1
ATOM 693 O O . THR A 1 91 ? -6.221 -2.838 18.618 1.00 96.31 91 THR A O 1
ATOM 696 N N . ALA A 1 92 ? -6.535 -1.322 16.988 1.00 96.50 92 ALA A N 1
ATOM 697 C CA . ALA A 1 92 ? -7.892 -1.725 16.666 1.00 96.50 92 ALA A CA 1
ATOM 698 C C . ALA A 1 92 ? -7.952 -3.137 16.056 1.00 96.50 92 ALA A C 1
ATOM 700 O O . ALA A 1 92 ? -7.114 -3.537 15.235 1.00 96.50 92 ALA A O 1
ATOM 701 N N . ASP A 1 93 ? -8.989 -3.876 16.448 1.00 95.06 93 ASP A N 1
ATOM 702 C CA . ASP A 1 93 ? -9.262 -5.212 15.935 1.00 95.06 93 ASP A CA 1
ATOM 703 C C . ASP A 1 93 ? -9.808 -5.134 14.508 1.00 95.06 93 ASP A C 1
ATOM 705 O O . ASP A 1 93 ? -10.777 -4.430 14.217 1.00 95.06 93 ASP A O 1
ATOM 709 N N . ILE A 1 94 ? -9.195 -5.894 13.602 1.00 95.69 94 ILE A N 1
ATOM 710 C CA . ILE A 1 94 ? -9.701 -6.032 12.238 1.00 95.69 94 ILE A CA 1
ATOM 711 C C . ILE A 1 94 ? -10.892 -6.995 12.266 1.00 95.69 94 ILE A C 1
ATOM 713 O O . ILE A 1 94 ? -10.745 -8.113 12.769 1.00 95.69 94 ILE A O 1
ATOM 717 N N . PRO A 1 95 ? -12.058 -6.622 11.704 1.00 96.00 95 PRO A N 1
ATOM 718 C CA . PRO A 1 95 ? -13.197 -7.523 11.604 1.00 96.00 95 PRO A CA 1
ATOM 719 C C . PRO A 1 95 ? -12.815 -8.861 10.962 1.00 96.00 95 PRO A C 1
ATOM 721 O O . PRO A 1 95 ? -12.196 -8.882 9.896 1.00 96.00 95 PRO A O 1
ATOM 724 N N . ALA A 1 96 ? -13.237 -9.973 11.576 1.00 95.75 96 ALA A N 1
ATOM 725 C CA . ALA A 1 96 ? -12.892 -11.327 11.124 1.00 95.75 96 ALA A CA 1
ATOM 726 C C . ALA A 1 96 ? -13.227 -11.559 9.642 1.00 95.75 96 ALA A C 1
ATOM 728 O O . ALA A 1 96 ? -12.429 -12.128 8.914 1.00 95.75 96 ALA A O 1
ATOM 729 N N . VAL A 1 97 ? -14.342 -10.999 9.161 1.00 95.94 97 VAL A N 1
ATOM 730 C CA . VAL A 1 97 ? -14.746 -11.069 7.747 1.00 95.94 97 VAL A CA 1
ATOM 731 C C . VAL A 1 97 ? -13.698 -10.500 6.776 1.00 95.94 97 VAL A C 1
ATOM 733 O O . VAL A 1 97 ? -13.570 -10.999 5.663 1.00 95.94 97 VAL A O 1
ATOM 736 N N . ILE A 1 98 ? -12.930 -9.481 7.178 1.00 97.50 98 ILE A N 1
ATOM 737 C CA . ILE A 1 98 ? -11.838 -8.932 6.363 1.00 97.50 98 ILE A CA 1
ATOM 738 C C . ILE A 1 98 ? -10.582 -9.787 6.529 1.00 97.50 98 ILE A C 1
ATOM 740 O O . ILE A 1 98 ? -9.955 -10.144 5.534 1.00 97.50 98 ILE A O 1
ATOM 744 N N . ALA A 1 99 ? -10.218 -10.118 7.772 1.00 97.75 99 ALA A N 1
ATOM 745 C CA . ALA A 1 99 ? -9.024 -10.910 8.057 1.00 97.75 99 ALA A CA 1
ATOM 746 C C . ALA A 1 99 ? -9.073 -12.275 7.346 1.00 97.75 99 ALA A C 1
ATOM 748 O O . ALA A 1 99 ? -8.134 -12.626 6.635 1.00 97.75 99 ALA A O 1
ATOM 749 N N . ASP A 1 100 ? -10.197 -12.985 7.441 1.00 97.81 100 ASP A N 1
ATOM 750 C CA . ASP A 1 100 ? -10.402 -14.298 6.830 1.00 97.81 100 ASP A CA 1
ATOM 751 C C . ASP A 1 100 ? -10.304 -14.242 5.296 1.00 97.81 100 ASP A C 1
ATOM 753 O O . ASP A 1 100 ? -9.695 -15.119 4.681 1.00 97.81 100 ASP A O 1
ATOM 757 N N . GLU A 1 101 ? -10.855 -13.202 4.658 1.00 98.06 101 GLU A N 1
ATOM 758 C CA . GLU A 1 101 ? -10.760 -13.020 3.203 1.00 98.06 101 GLU A CA 1
ATOM 759 C C . GLU A 1 101 ? -9.322 -12.710 2.754 1.00 98.06 101 GLU A C 1
ATOM 761 O O . GLU A 1 101 ? -8.870 -13.248 1.740 1.00 98.06 101 GLU A O 1
ATOM 766 N N . ILE A 1 102 ? -8.561 -11.921 3.524 1.00 98.44 102 ILE A N 1
ATOM 767 C CA . ILE A 1 102 ? -7.135 -11.663 3.253 1.00 98.44 102 ILE A CA 1
ATOM 768 C C . ILE A 1 102 ? -6.318 -12.953 3.388 1.00 98.44 102 ILE A C 1
ATOM 770 O O . ILE A 1 102 ? -5.533 -13.282 2.495 1.00 98.44 102 ILE A O 1
ATOM 774 N N . GLU A 1 103 ? -6.497 -13.701 4.479 1.00 98.44 103 GLU A N 1
ATOM 775 C CA . GLU A 1 103 ? -5.768 -14.952 4.720 1.00 98.44 103 GLU A CA 1
ATOM 776 C C . GLU A 1 103 ? -6.097 -16.006 3.654 1.00 98.44 103 GLU A C 1
ATOM 778 O O . GLU A 1 103 ? -5.207 -16.694 3.141 1.00 98.44 103 GLU A O 1
ATOM 783 N N . LYS A 1 104 ? -7.371 -16.100 3.260 1.00 98.25 104 LYS A N 1
ATOM 784 C CA . LYS A 1 104 ? -7.830 -16.976 2.180 1.00 98.25 104 LYS A CA 1
ATOM 785 C C . LYS A 1 104 ? -7.211 -16.592 0.838 1.00 98.25 104 LYS A C 1
ATOM 787 O O . LYS A 1 104 ? -6.691 -17.479 0.162 1.00 98.25 104 LYS A O 1
ATOM 792 N N . ALA A 1 105 ? -7.213 -15.310 0.472 1.00 98.38 105 ALA A N 1
ATOM 793 C CA . ALA A 1 105 ? -6.606 -14.837 -0.770 1.00 98.38 105 ALA A CA 1
ATOM 794 C C . ALA A 1 105 ? -5.089 -15.076 -0.789 1.00 98.38 105 ALA A C 1
ATOM 796 O O . ALA A 1 105 ? -4.554 -15.587 -1.771 1.00 98.38 105 ALA A O 1
ATOM 797 N N . TYR A 1 106 ? -4.393 -14.806 0.319 1.00 98.44 106 TYR A N 1
ATOM 798 C CA . TYR A 1 106 ? -2.963 -15.088 0.456 1.00 98.44 106 TYR A CA 1
ATOM 799 C C . TYR A 1 106 ? -2.644 -16.584 0.315 1.00 98.44 106 TYR A C 1
ATOM 801 O O . TYR A 1 106 ? -1.667 -16.961 -0.342 1.00 98.44 106 TYR A O 1
ATOM 809 N N . LYS A 1 107 ? -3.498 -17.452 0.866 1.00 98.00 107 LYS A N 1
ATOM 810 C CA . LYS A 1 107 ? -3.388 -18.903 0.698 1.00 98.00 107 LYS A CA 1
ATOM 811 C C . LYS A 1 107 ? -3.662 -19.349 -0.740 1.00 98.00 107 LYS A C 1
ATOM 813 O O . LYS A 1 107 ? -2.910 -20.172 -1.254 1.00 98.00 107 LYS A O 1
ATOM 818 N N . GLU A 1 108 ? -4.702 -18.824 -1.385 1.00 97.75 108 GLU A N 1
ATOM 819 C CA . GLU A 1 108 ? -5.043 -19.119 -2.787 1.00 97.75 108 GLU A CA 1
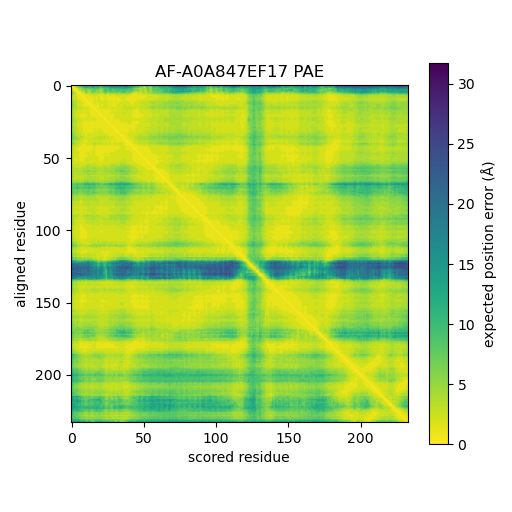ATOM 820 C C . GLU A 1 108 ? -3.941 -18.659 -3.750 1.00 97.75 108 GLU A C 1
ATOM 822 O O . GLU A 1 108 ? -3.629 -19.345 -4.720 1.00 97.75 108 GLU A O 1
ATOM 827 N N . MET A 1 109 ? -3.272 -17.554 -3.423 1.00 96.50 109 MET A N 1
ATOM 828 C CA . MET A 1 109 ? -2.099 -17.053 -4.137 1.00 96.50 109 MET A CA 1
ATOM 829 C C . MET A 1 109 ? -0.857 -17.955 -3.975 1.00 96.50 109 MET A C 1
ATOM 831 O O . MET A 1 109 ? 0.164 -17.724 -4.620 1.00 96.50 109 MET A O 1
ATOM 835 N N . GLY A 1 110 ? -0.924 -18.985 -3.123 1.00 96.38 110 GLY A N 1
ATOM 836 C CA . GLY A 1 110 ? 0.131 -19.980 -2.918 1.00 96.38 110 GLY A CA 1
ATOM 837 C C . GLY A 1 110 ? 1.034 -19.732 -1.709 1.00 96.38 110 GLY A C 1
ATOM 838 O O . GLY A 1 110 ? 1.913 -20.554 -1.452 1.00 96.38 110 GLY A O 1
ATOM 839 N N . ARG A 1 111 ? 0.795 -18.661 -0.932 1.00 93.62 111 ARG A N 1
ATOM 840 C CA . ARG A 1 111 ? 1.687 -18.156 0.133 1.00 93.62 111 ARG A CA 1
ATOM 841 C C . ARG A 1 111 ? 3.110 -17.860 -0.358 1.00 93.62 111 ARG A C 1
ATOM 843 O O . ARG A 1 111 ? 3.481 -18.144 -1.485 1.00 93.62 111 ARG A O 1
ATOM 850 N N . GLY A 1 112 ? 3.932 -17.291 0.516 1.00 95.94 112 GLY A N 1
ATOM 851 C CA . GLY A 1 112 ? 5.310 -16.911 0.208 1.00 95.94 112 GLY A CA 1
ATOM 852 C C . GLY A 1 112 ? 5.610 -15.490 0.658 1.00 95.94 112 GLY A C 1
ATOM 853 O O . GLY A 1 112 ? 4.801 -14.866 1.346 1.00 95.94 112 GLY A O 1
ATOM 854 N N . LEU A 1 113 ? 6.786 -14.993 0.292 1.00 97.50 113 LEU A N 1
ATOM 855 C CA . LEU A 1 113 ? 7.162 -13.612 0.571 1.00 97.50 113 LEU A CA 1
ATOM 856 C C . LEU A 1 113 ? 6.337 -12.675 -0.310 1.00 97.50 113 LEU A C 1
ATOM 858 O O . LEU A 1 113 ? 6.314 -12.839 -1.529 1.00 97.50 113 LEU A O 1
ATOM 862 N N . VAL A 1 114 ? 5.690 -11.687 0.302 1.00 98.06 114 VAL A N 1
ATOM 863 C CA . VAL A 1 114 ? 4.873 -10.695 -0.405 1.00 98.06 114 VAL A CA 1
ATOM 864 C C . VAL A 1 114 ? 5.301 -9.269 -0.081 1.00 98.06 114 VAL A C 1
ATOM 866 O O . VAL A 1 114 ? 5.812 -8.980 1.003 1.00 98.06 114 VAL A O 1
ATOM 869 N N . ALA A 1 115 ? 5.091 -8.383 -1.049 1.00 96.88 115 ALA A N 1
ATOM 870 C CA . ALA A 1 115 ? 5.071 -6.946 -0.867 1.00 96.88 115 ALA A CA 1
ATOM 871 C C . ALA A 1 115 ? 3.638 -6.504 -0.553 1.00 96.88 115 ALA A C 1
ATOM 873 O O . ALA A 1 115 ? 2.705 -6.851 -1.279 1.00 96.88 115 ALA A O 1
ATOM 874 N N . VAL A 1 116 ? 3.477 -5.707 0.497 1.00 97.44 116 VAL A N 1
ATOM 875 C CA . VAL A 1 116 ? 2.213 -5.077 0.890 1.00 97.44 116 VAL A CA 1
ATOM 876 C C . VAL A 1 116 ? 2.375 -3.578 0.684 1.00 97.44 116 VAL A C 1
ATOM 878 O O . VAL A 1 116 ? 3.238 -2.948 1.295 1.00 97.44 116 VAL A O 1
ATOM 881 N N . ARG A 1 117 ? 1.618 -3.014 -0.255 1.00 94.44 117 ARG A N 1
ATOM 882 C CA . ARG A 1 117 ? 1.832 -1.658 -0.775 1.00 94.44 117 ARG A CA 1
ATOM 883 C C . ARG A 1 117 ? 0.555 -0.864 -0.613 1.00 94.44 117 ARG A C 1
ATOM 885 O O . ARG A 1 117 ? -0.513 -1.367 -0.925 1.00 94.44 117 ARG A O 1
ATOM 892 N N . SER A 1 118 ? 0.653 0.382 -0.183 1.00 92.38 118 SER A N 1
ATOM 893 C CA . SER A 1 118 ? -0.500 1.284 -0.160 1.00 92.38 118 SER A CA 1
ATOM 894 C C . SER A 1 118 ? -0.812 1.855 -1.548 1.00 92.38 118 SER A C 1
ATOM 896 O O . SER A 1 118 ? 0.094 2.114 -2.350 1.00 92.38 118 SER A O 1
ATOM 898 N N . SER A 1 119 ? -2.104 2.047 -1.818 1.00 91.75 119 SER A N 1
ATOM 899 C CA . SER A 1 119 ? -2.635 2.761 -2.978 1.00 91.75 119 SER A CA 1
ATOM 900 C C . SER A 1 119 ? -3.848 3.588 -2.559 1.00 91.75 119 SER A C 1
ATOM 902 O O . SER A 1 119 ? -4.928 3.052 -2.306 1.00 91.75 119 SER A O 1
ATOM 904 N N . ALA A 1 120 ? -3.674 4.902 -2.436 1.00 86.06 120 ALA A N 1
ATOM 905 C CA . ALA A 1 120 ? -4.777 5.783 -2.064 1.00 86.06 120 ALA A CA 1
ATOM 906 C C . ALA A 1 120 ? -5.740 6.005 -3.246 1.00 86.06 120 ALA A C 1
ATOM 908 O O . ALA A 1 120 ? -5.345 6.017 -4.410 1.00 86.06 120 ALA A O 1
ATOM 909 N N . THR A 1 121 ? -7.025 6.205 -2.952 1.00 83.50 121 THR A N 1
ATOM 910 C CA . THR A 1 121 ? -8.060 6.410 -3.985 1.00 83.50 121 THR A CA 1
ATOM 911 C C . THR A 1 121 ? -8.050 7.815 -4.587 1.00 83.50 121 THR A C 1
ATOM 913 O O . THR A 1 121 ? -8.698 8.055 -5.599 1.00 83.50 121 THR A O 1
ATOM 916 N N . ALA A 1 122 ? -7.317 8.745 -3.970 1.00 73.38 122 ALA A N 1
ATOM 917 C CA . ALA A 1 122 ? -7.200 10.140 -4.393 1.00 73.38 122 ALA A CA 1
ATOM 918 C C . ALA A 1 122 ? -5.898 10.449 -5.166 1.00 73.38 122 ALA A C 1
ATOM 920 O O . ALA A 1 122 ? -5.634 11.615 -5.439 1.00 73.38 122 ALA A O 1
ATOM 921 N N . GLU A 1 123 ? -5.082 9.436 -5.506 1.00 57.19 123 GLU A N 1
ATOM 922 C CA . GLU A 1 123 ? -3.789 9.605 -6.207 1.00 57.19 123 GLU A CA 1
ATOM 923 C C . GLU A 1 123 ? -3.910 10.154 -7.637 1.00 57.19 123 GLU A C 1
ATOM 925 O O . GLU A 1 123 ? -2.950 10.721 -8.145 1.00 57.19 123 GLU A O 1
ATOM 930 N N . ASP A 1 124 ? -5.071 10.005 -8.279 1.00 50.59 124 ASP A N 1
ATOM 931 C CA . ASP A 1 124 ? -5.254 10.351 -9.696 1.00 50.59 124 ASP A CA 1
ATOM 932 C C . ASP A 1 124 ? -5.907 11.725 -9.922 1.00 50.59 124 ASP A C 1
ATOM 934 O O . ASP A 1 124 ? -6.279 12.069 -11.047 1.00 50.59 124 ASP A O 1
ATOM 938 N N . LEU A 1 125 ? -6.047 12.550 -8.876 1.00 52.16 125 LEU A N 1
ATOM 939 C CA . LEU A 1 125 ? -6.338 13.964 -9.104 1.00 52.16 125 LEU A CA 1
ATOM 940 C C . LEU A 1 125 ? -5.092 14.607 -9.746 1.00 52.16 125 LEU A C 1
ATOM 942 O O . LEU A 1 125 ? -3.993 14.381 -9.246 1.00 52.16 125 LEU A O 1
ATOM 946 N N . PRO A 1 126 ? -5.223 15.401 -10.831 1.00 41.72 126 PRO A N 1
ATOM 947 C CA . PRO A 1 126 ? -4.086 15.903 -11.620 1.00 41.72 126 PRO A CA 1
ATOM 948 C C . PRO A 1 126 ? -2.999 16.645 -10.825 1.00 41.72 126 PRO A C 1
ATOM 950 O O . PRO A 1 126 ? -1.871 16.766 -11.294 1.00 41.72 126 PRO A O 1
ATOM 953 N N . GLU A 1 127 ? -3.337 17.137 -9.633 1.00 39.84 127 GLU A N 1
ATOM 954 C CA . GLU A 1 127 ? -2.456 17.891 -8.733 1.00 39.84 127 GLU A CA 1
ATOM 955 C C . GLU A 1 127 ? -2.035 17.082 -7.483 1.00 39.84 127 GLU A C 1
ATOM 957 O O . GLU A 1 127 ? -1.263 17.568 -6.652 1.00 39.84 127 GLU A O 1
ATOM 962 N N . ALA A 1 128 ? -2.499 15.830 -7.351 1.00 49.19 128 ALA A N 1
ATOM 963 C CA . ALA A 1 128 ? -2.375 15.010 -6.149 1.00 49.19 128 ALA A CA 1
ATOM 964 C C . ALA A 1 128 ? -1.274 13.948 -6.185 1.00 49.19 128 ALA A C 1
ATOM 966 O O . ALA A 1 128 ? -1.531 12.747 -6.180 1.00 49.19 128 ALA A O 1
ATOM 967 N N . SER A 1 129 ? -0.013 14.379 -6.133 1.00 48.66 129 SER A N 1
ATOM 968 C CA . SER A 1 129 ? 1.099 13.441 -5.961 1.00 48.66 129 SER A CA 1
ATOM 969 C C . SER A 1 129 ? 1.276 13.060 -4.487 1.00 48.66 129 SER A C 1
ATOM 971 O O . SER A 1 129 ? 1.994 13.714 -3.734 1.00 48.66 129 SER A O 1
ATOM 973 N N . PHE A 1 130 ? 0.657 11.950 -4.073 1.00 55.53 130 PHE A N 1
ATOM 974 C CA . PHE A 1 130 ? 0.980 11.272 -2.805 1.00 55.53 130 PHE A CA 1
ATOM 975 C C . PHE A 1 130 ? 2.287 10.451 -2.889 1.00 55.53 130 PHE A C 1
ATOM 977 O O . PHE A 1 130 ? 2.586 9.641 -2.001 1.00 55.53 130 PHE A O 1
ATOM 984 N N . ALA A 1 131 ? 3.070 10.626 -3.962 1.00 45.44 131 ALA A N 1
ATOM 985 C CA . ALA A 1 131 ? 4.311 9.902 -4.189 1.00 45.44 131 ALA A CA 1
ATOM 986 C C . ALA A 1 131 ? 5.294 10.113 -3.024 1.00 45.44 131 ALA A C 1
ATOM 988 O O . ALA A 1 131 ? 5.510 11.227 -2.551 1.00 45.44 131 ALA A O 1
ATOM 989 N N . GLY A 1 132 ? 5.876 9.015 -2.534 1.00 49.91 132 GLY A N 1
ATOM 990 C CA . GLY A 1 132 ? 6.877 9.036 -1.461 1.00 49.91 132 GLY A CA 1
ATOM 991 C C . GLY A 1 132 ? 6.335 9.189 -0.033 1.00 49.91 132 GLY A C 1
ATOM 992 O O . GLY A 1 132 ? 7.129 9.263 0.901 1.00 49.91 132 GLY A O 1
ATOM 993 N N . GLN A 1 133 ? 5.013 9.218 0.178 1.00 57.38 133 GLN A N 1
ATOM 994 C CA . GLN A 1 133 ? 4.414 9.281 1.527 1.00 57.38 133 GLN A CA 1
ATOM 995 C C . GLN A 1 133 ? 3.722 7.986 1.968 1.00 57.38 133 GLN A C 1
ATOM 997 O O . GLN A 1 133 ? 3.123 7.922 3.039 1.00 57.38 133 GLN A O 1
ATOM 1002 N N . GLN A 1 134 ? 3.773 6.960 1.129 1.00 64.56 134 GLN A N 1
ATOM 1003 C CA . GLN A 1 134 ? 2.916 5.791 1.218 1.00 64.56 134 GLN A CA 1
ATOM 1004 C C . GLN A 1 134 ? 3.698 4.560 1.665 1.00 64.56 134 GLN A C 1
ATOM 1006 O O . GLN A 1 134 ? 4.697 4.194 1.044 1.00 64.56 134 GLN A O 1
ATOM 1011 N N . ALA A 1 135 ? 3.237 3.922 2.746 1.00 80.69 135 ALA A N 1
ATOM 1012 C CA . ALA A 1 135 ? 3.925 2.779 3.328 1.00 80.69 135 ALA A CA 1
ATOM 1013 C C . ALA A 1 135 ? 3.956 1.597 2.354 1.00 80.69 135 ALA A C 1
ATOM 1015 O O . ALA A 1 135 ? 2.939 1.224 1.753 1.00 80.69 135 ALA A O 1
ATOM 1016 N N . THR A 1 136 ? 5.144 1.023 2.218 1.00 87.38 136 THR A N 1
ATOM 1017 C CA . THR A 1 136 ? 5.411 -0.224 1.513 1.00 87.38 136 THR A CA 1
ATOM 1018 C C . THR A 1 136 ? 6.164 -1.128 2.472 1.00 87.38 136 THR A C 1
ATOM 1020 O O . THR A 1 136 ? 7.106 -0.691 3.123 1.00 87.38 136 THR A O 1
ATOM 1023 N N . PHE A 1 137 ? 5.736 -2.380 2.558 1.00 93.19 137 PHE A N 1
ATOM 1024 C CA . PHE A 1 137 ? 6.366 -3.396 3.385 1.00 93.19 137 PHE A CA 1
ATOM 1025 C C . PHE A 1 137 ? 6.776 -4.556 2.490 1.00 93.19 137 PHE A C 1
ATOM 1027 O O . PHE A 1 137 ? 5.936 -5.139 1.803 1.00 93.19 137 PHE A O 1
A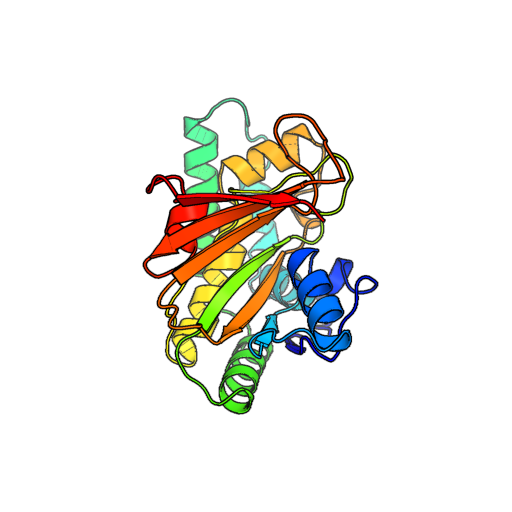TOM 1034 N N . LEU A 1 138 ? 8.067 -4.875 2.471 1.00 94.12 138 LEU A N 1
ATOM 1035 C CA . LEU A 1 138 ? 8.617 -5.957 1.659 1.00 94.12 138 LEU A CA 1
ATOM 1036 C C . LEU A 1 138 ? 8.869 -7.207 2.501 1.00 94.12 138 LEU A C 1
ATOM 1038 O O . LEU A 1 138 ? 9.033 -7.132 3.717 1.00 94.12 138 LEU A O 1
ATOM 1042 N N . ASN A 1 139 ? 8.957 -8.358 1.829 1.00 95.06 139 ASN A N 1
ATOM 1043 C CA . ASN A 1 139 ? 9.320 -9.640 2.441 1.00 95.06 139 ASN A CA 1
ATOM 1044 C C . ASN A 1 139 ? 8.401 -10.070 3.601 1.00 95.06 139 ASN A C 1
ATOM 1046 O O . ASN A 1 139 ? 8.841 -10.730 4.544 1.00 95.06 139 ASN A O 1
ATOM 1050 N N . ILE A 1 140 ? 7.112 -9.737 3.522 1.00 97.81 140 ILE A N 1
ATOM 1051 C CA . ILE A 1 140 ? 6.128 -10.166 4.515 1.00 97.81 140 ILE A CA 1
ATOM 1052 C C . ILE A 1 140 ? 5.795 -11.641 4.291 1.00 97.81 140 ILE A C 1
ATOM 1054 O O . ILE A 1 140 ? 5.525 -12.065 3.168 1.00 97.81 140 ILE A O 1
ATOM 1058 N N . LEU A 1 141 ? 5.822 -12.431 5.365 1.00 97.81 141 LEU A N 1
ATOM 1059 C CA . LEU A 1 141 ? 5.575 -13.871 5.330 1.00 97.81 141 LEU A CA 1
ATOM 1060 C C . LEU A 1 141 ? 4.586 -14.283 6.416 1.00 97.81 141 LEU A C 1
ATOM 1062 O O . LEU A 1 141 ? 4.792 -13.970 7.588 1.00 97.81 141 LEU A O 1
ATOM 1066 N N . GLY A 1 142 ? 3.587 -15.079 6.039 1.00 97.81 142 GLY A N 1
ATOM 1067 C CA . GLY A 1 142 ? 2.641 -15.700 6.964 1.00 97.81 142 GLY A CA 1
ATOM 1068 C C . GLY A 1 142 ? 1.314 -14.956 7.057 1.00 97.81 142 GLY A C 1
ATOM 1069 O O . GLY A 1 142 ? 1.271 -13.729 7.023 1.00 97.81 142 GLY A O 1
ATOM 1070 N N . ASP A 1 143 ? 0.239 -15.730 7.209 1.00 96.81 143 ASP A N 1
ATOM 1071 C CA . ASP A 1 143 ? -1.150 -15.276 7.077 1.00 96.81 143 ASP A CA 1
ATOM 1072 C C . ASP A 1 143 ? -1.435 -14.032 7.955 1.00 96.81 143 ASP A C 1
ATOM 1074 O O . ASP A 1 143 ? -1.759 -12.958 7.447 1.00 96.81 143 ASP A O 1
ATOM 1078 N N . LYS A 1 144 ? -1.147 -14.121 9.262 1.00 97.19 144 LYS A N 1
ATOM 1079 C CA . LYS A 1 144 ? -1.337 -13.012 10.218 1.00 97.19 144 LYS A CA 1
ATOM 1080 C C . LYS A 1 144 ? -0.453 -11.794 9.944 1.00 97.19 144 LYS A C 1
ATOM 1082 O O . LYS A 1 144 ? -0.853 -10.666 10.215 1.00 97.19 144 LYS A O 1
ATOM 1087 N N . ASN A 1 145 ? 0.758 -12.004 9.432 1.00 97.94 145 ASN A N 1
ATOM 1088 C CA . ASN A 1 145 ? 1.683 -10.904 9.163 1.00 97.94 145 ASN A CA 1
ATOM 1089 C C . ASN A 1 145 ? 1.232 -10.087 7.951 1.00 97.94 145 ASN A C 1
ATOM 1091 O O . ASN A 1 145 ? 1.389 -8.870 7.962 1.00 97.94 145 ASN A O 1
ATOM 1095 N N . VAL A 1 146 ? 0.624 -10.727 6.946 1.00 98.38 146 VAL A N 1
ATOM 1096 C CA . VAL A 1 146 ? 0.003 -10.021 5.815 1.00 98.38 146 VAL A CA 1
ATOM 1097 C C . VAL A 1 146 ? -1.145 -9.143 6.306 1.00 98.38 146 VAL A C 1
ATOM 1099 O O . VAL A 1 146 ? -1.195 -7.965 5.966 1.00 98.38 146 VAL A O 1
ATOM 1102 N N . VAL A 1 147 ? -2.015 -9.680 7.165 1.00 98.25 147 VAL A N 1
ATOM 1103 C CA . VAL A 1 147 ? -3.120 -8.923 7.776 1.00 98.25 147 VAL A CA 1
ATOM 1104 C C . VAL A 1 147 ? -2.602 -7.721 8.582 1.00 98.25 147 VAL A C 1
ATOM 1106 O O . VAL A 1 147 ? -3.097 -6.605 8.424 1.00 98.25 147 VAL A O 1
ATOM 1109 N N . ASN A 1 148 ? -1.555 -7.911 9.390 1.00 97.75 148 ASN A N 1
ATOM 1110 C CA . ASN A 1 148 ? -0.933 -6.821 10.149 1.00 97.75 148 ASN A CA 1
ATOM 1111 C C . ASN A 1 148 ? -0.309 -5.752 9.240 1.00 97.75 148 ASN A C 1
ATOM 1113 O O . ASN A 1 148 ? -0.518 -4.565 9.473 1.00 97.75 148 ASN A O 1
ATOM 1117 N N . ALA A 1 149 ? 0.397 -6.154 8.180 1.00 97.94 149 ALA A N 1
ATOM 1118 C CA . ALA A 1 149 ? 0.989 -5.220 7.225 1.00 97.94 149 ALA A CA 1
ATOM 1119 C C . ALA A 1 149 ? -0.081 -4.403 6.476 1.00 97.94 149 ALA A C 1
ATOM 1121 O O . ALA A 1 149 ? 0.116 -3.219 6.211 1.00 97.94 149 ALA A O 1
ATOM 1122 N N . VAL A 1 150 ? -1.243 -5.000 6.182 1.00 97.94 150 VAL A N 1
ATOM 1123 C CA . VAL A 1 150 ? -2.399 -4.282 5.620 1.00 97.94 150 VAL A CA 1
ATOM 1124 C C . VAL A 1 150 ? -2.899 -3.206 6.590 1.00 97.94 150 VAL A C 1
ATOM 1126 O O . VAL A 1 150 ? -3.116 -2.066 6.178 1.00 97.94 150 VAL A O 1
ATOM 1129 N N . ARG A 1 151 ? -3.007 -3.524 7.885 1.00 97.25 151 ARG A N 1
ATOM 1130 C CA . ARG A 1 151 ? -3.357 -2.543 8.925 1.00 97.25 151 ARG A CA 1
ATOM 1131 C C . ARG A 1 151 ? -2.327 -1.424 9.044 1.00 97.25 151 ARG A C 1
ATOM 1133 O O . ARG A 1 151 ? -2.705 -0.263 9.187 1.00 97.25 151 ARG A O 1
ATOM 1140 N N . ASP A 1 152 ? -1.040 -1.736 8.933 1.00 96.31 152 ASP A N 1
ATOM 1141 C CA . ASP A 1 152 ? 0.013 -0.718 8.931 1.00 96.31 152 ASP A CA 1
ATOM 1142 C C . ASP A 1 152 ? -0.059 0.188 7.690 1.00 96.31 152 ASP A C 1
ATOM 1144 O O . ASP A 1 152 ? 0.154 1.401 7.794 1.00 96.31 152 ASP A O 1
ATOM 1148 N N . CYS A 1 153 ? -0.444 -0.350 6.526 1.00 95.62 153 CYS A N 1
ATOM 1149 C CA . CYS A 1 153 ? -0.766 0.468 5.356 1.00 95.62 153 CYS A CA 1
ATOM 1150 C C . CYS A 1 153 ? -1.956 1.400 5.630 1.00 95.62 153 CYS A C 1
ATOM 1152 O O . CYS A 1 153 ? -1.884 2.574 5.267 1.00 95.62 153 CYS A O 1
ATOM 1154 N N . TRP A 1 154 ? -3.012 0.941 6.308 1.00 95.62 154 TRP A N 1
ATOM 1155 C CA . TRP A 1 154 ? -4.131 1.808 6.702 1.00 95.62 154 TRP A CA 1
ATOM 1156 C C . TRP A 1 154 ? -3.696 2.923 7.658 1.00 95.62 154 TRP A C 1
ATOM 1158 O O . TRP A 1 154 ? -4.031 4.086 7.434 1.00 95.62 154 TRP A O 1
ATOM 1168 N N . ALA A 1 155 ? -2.877 2.606 8.665 1.00 94.69 155 ALA A N 1
ATOM 1169 C CA . ALA A 1 155 ? -2.311 3.601 9.575 1.00 94.69 155 ALA A CA 1
ATOM 1170 C C . ALA A 1 155 ? -1.460 4.642 8.824 1.00 94.69 155 ALA A C 1
ATOM 1172 O O . ALA A 1 155 ? -1.479 5.831 9.151 1.00 94.69 155 ALA A O 1
ATOM 1173 N N . SER A 1 156 ? -0.745 4.237 7.768 1.00 91.81 156 SER A N 1
ATOM 1174 C CA . SER A 1 156 ? 0.088 5.156 6.981 1.00 91.81 156 SER A CA 1
ATOM 1175 C C . SER A 1 156 ? -0.693 6.308 6.339 1.00 91.81 156 SER A C 1
ATOM 1177 O O . SER A 1 156 ? -0.135 7.392 6.157 1.00 91.81 156 SER A O 1
ATOM 1179 N N . LEU A 1 157 ? -2.000 6.136 6.098 1.00 90.44 157 LEU A N 1
ATOM 1180 C CA . LEU A 1 157 ? -2.860 7.206 5.592 1.00 90.44 157 LEU A CA 1
ATOM 1181 C C . LEU A 1 157 ? -2.927 8.400 6.559 1.00 90.44 157 LEU A C 1
ATOM 1183 O O . LEU A 1 157 ? -3.145 9.530 6.127 1.00 90.44 157 LEU A O 1
ATOM 1187 N N . PHE A 1 158 ? -2.699 8.188 7.854 1.00 91.75 158 PHE A N 1
ATOM 1188 C CA . PHE A 1 158 ? -2.701 9.226 8.887 1.00 91.75 158 PHE A CA 1
ATOM 1189 C C . PHE A 1 158 ? -1.295 9.647 9.329 1.00 91.75 158 PHE A C 1
ATOM 1191 O O . PHE A 1 158 ? -1.130 10.209 10.404 1.00 91.75 158 PHE A O 1
ATOM 1198 N N . GLY A 1 159 ? -0.270 9.424 8.501 1.00 91.19 159 GLY A N 1
ATOM 1199 C CA . GLY A 1 159 ? 1.038 10.036 8.737 1.00 91.19 159 GLY A CA 1
ATOM 1200 C C . GLY A 1 159 ? 0.959 11.568 8.693 1.00 91.19 159 GLY A C 1
ATOM 1201 O O . GLY A 1 159 ? 0.167 12.131 7.936 1.00 91.19 159 GLY A O 1
ATOM 1202 N N . ALA A 1 160 ? 1.812 12.254 9.459 1.00 91.12 160 ALA A N 1
ATOM 1203 C CA . ALA A 1 160 ? 1.813 13.718 9.575 1.00 91.12 160 ALA A CA 1
ATOM 1204 C C . ALA A 1 160 ? 1.820 14.430 8.211 1.00 91.12 160 ALA A C 1
ATOM 1206 O O . ALA A 1 160 ? 1.017 15.328 7.968 1.00 91.12 160 ALA A O 1
ATOM 1207 N N . ARG A 1 161 ? 2.672 13.973 7.282 1.00 86.25 161 ARG A N 1
ATOM 1208 C CA . ARG A 1 161 ? 2.746 14.517 5.915 1.00 86.25 161 ARG A CA 1
ATOM 1209 C C . ARG A 1 161 ? 1.451 14.309 5.128 1.00 86.25 161 ARG A C 1
ATOM 1211 O O . ARG A 1 161 ? 1.019 15.223 4.434 1.00 86.25 161 ARG A O 1
ATOM 1218 N N . ALA A 1 162 ? 0.819 13.147 5.279 1.00 86.44 162 ALA A N 1
ATOM 1219 C CA . ALA A 1 162 ? -0.419 12.816 4.585 1.00 86.44 162 ALA A CA 1
ATOM 1220 C C . ALA A 1 162 ? -1.605 13.627 5.134 1.00 86.44 162 ALA A C 1
ATOM 1222 O O . ALA A 1 162 ? -2.444 14.083 4.358 1.00 86.44 162 ALA A O 1
ATOM 1223 N N . ILE A 1 163 ? -1.661 13.847 6.455 1.00 89.50 163 ILE A N 1
ATOM 1224 C CA . ILE A 1 163 ? -2.650 14.726 7.100 1.00 89.50 163 ILE A CA 1
ATOM 1225 C C . ILE A 1 163 ? -2.462 16.169 6.627 1.00 89.50 163 ILE A C 1
ATOM 1227 O O . ILE A 1 163 ? -3.424 16.768 6.152 1.00 89.50 163 ILE A O 1
ATOM 1231 N N . PHE A 1 164 ? -1.235 16.696 6.704 1.00 89.12 164 PHE A N 1
ATOM 1232 C CA . PHE A 1 164 ? -0.897 18.044 6.238 1.00 89.12 164 PHE A CA 1
ATOM 1233 C C . PHE A 1 164 ? -1.316 18.251 4.783 1.00 89.12 164 PHE A C 1
ATOM 1235 O O . PHE A 1 164 ? -2.056 19.177 4.471 1.00 89.12 164 PHE A O 1
ATOM 1242 N N . TYR A 1 165 ? -0.902 17.333 3.906 1.00 84.44 165 TYR A N 1
ATOM 1243 C CA . TYR A 1 165 ? -1.200 17.404 2.484 1.00 84.44 165 TYR A CA 1
ATOM 1244 C C . TYR A 1 165 ? -2.709 17.407 2.209 1.00 84.44 165 TYR A C 1
ATOM 1246 O O . TYR A 1 165 ? -3.194 18.242 1.451 1.00 84.44 165 TYR A O 1
ATOM 1254 N N . ARG A 1 166 ? -3.474 16.512 2.853 1.00 86.19 166 ARG A N 1
ATOM 1255 C CA . ARG A 1 166 ? -4.936 16.485 2.688 1.00 86.19 166 ARG A CA 1
ATOM 1256 C C . ARG A 1 166 ? -5.590 17.784 3.142 1.00 86.19 166 ARG A C 1
ATOM 1258 O O . ARG A 1 166 ? -6.490 18.256 2.459 1.00 86.19 166 ARG A O 1
ATOM 1265 N N . HIS A 1 167 ? -5.132 18.355 4.252 1.00 86.50 167 HIS A N 1
ATOM 1266 C CA . HIS A 1 167 ? -5.677 19.605 4.763 1.00 86.50 167 HIS A CA 1
ATOM 1267 C C . HIS A 1 167 ? -5.390 20.786 3.823 1.00 86.50 167 HIS A C 1
ATOM 1269 O O . HIS A 1 167 ? -6.316 21.510 3.474 1.00 86.50 167 HIS A O 1
ATOM 1275 N N . GLU A 1 168 ? -4.149 20.931 3.343 1.00 85.88 168 GLU A N 1
ATOM 1276 C CA . GLU A 1 168 ? -3.755 21.984 2.388 1.00 85.88 168 GLU A CA 1
ATOM 1277 C C . GLU A 1 168 ? -4.550 21.917 1.076 1.00 85.88 168 GLU A C 1
ATOM 1279 O O . GLU A 1 168 ? -4.910 22.942 0.505 1.00 85.88 168 GLU A O 1
ATOM 1284 N N . GLN A 1 169 ? -4.855 20.705 0.606 1.00 82.25 169 GLN A N 1
ATOM 1285 C CA . GLN A 1 169 ? -5.648 20.487 -0.608 1.00 82.25 169 GLN A CA 1
ATOM 1286 C C . GLN A 1 169 ? -7.167 20.534 -0.370 1.00 82.25 169 GLN A C 1
ATOM 1288 O O . GLN A 1 169 ? -7.945 20.357 -1.306 1.00 82.25 169 GLN A O 1
ATOM 1293 N N . GLY A 1 170 ? -7.617 20.736 0.873 1.00 82.12 170 GLY A N 1
ATOM 1294 C CA . GLY A 1 170 ? -9.039 20.756 1.222 1.00 82.12 170 GLY A CA 1
ATOM 1295 C C . GLY A 1 170 ? -9.741 19.398 1.090 1.00 82.12 170 GLY A C 1
ATOM 1296 O O . GLY A 1 170 ? -10.963 19.349 0.944 1.00 82.12 170 GLY A O 1
ATOM 1297 N N . PHE A 1 171 ? -9.001 18.285 1.135 1.00 81.69 171 PHE A N 1
ATOM 1298 C CA . PHE A 1 171 ? -9.585 16.945 1.135 1.00 81.69 171 PHE A CA 1
ATOM 1299 C C . PHE A 1 171 ? -10.098 16.564 2.522 1.00 81.69 171 PHE A C 1
ATOM 1301 O O . PHE A 1 171 ? -9.353 16.536 3.502 1.00 81.69 171 PHE A O 1
ATOM 1308 N N . GLU A 1 172 ? -11.360 16.149 2.592 1.00 82.75 172 GLU A N 1
ATOM 1309 C CA . GLU A 1 172 ? -11.916 15.565 3.810 1.00 82.75 172 GLU A CA 1
ATOM 1310 C C . GLU A 1 172 ? -11.218 14.238 4.148 1.00 82.75 172 GLU A C 1
ATOM 1312 O O . GLU A 1 172 ? -11.218 13.294 3.350 1.00 82.75 172 GLU A O 1
ATOM 1317 N N . HIS A 1 173 ? -10.657 14.136 5.358 1.00 80.38 173 HIS A N 1
ATOM 1318 C CA . HIS A 1 173 ? -9.845 12.982 5.764 1.00 80.38 173 HIS A CA 1
ATOM 1319 C C . HIS A 1 173 ? -10.592 11.640 5.670 1.00 80.38 173 HIS A C 1
ATOM 1321 O O . HIS A 1 173 ? -9.972 10.641 5.319 1.00 80.38 173 HIS A O 1
ATOM 1327 N N . PHE A 1 174 ? -11.906 11.623 5.921 1.00 82.06 174 PHE A N 1
ATOM 1328 C CA . PHE A 1 174 ? -12.744 10.416 5.879 1.00 82.06 174 PHE A CA 1
ATOM 1329 C C . PHE A 1 174 ? -13.333 10.096 4.499 1.00 82.06 174 PHE A C 1
ATOM 1331 O O . PHE A 1 174 ? -13.966 9.057 4.338 1.00 82.06 174 PHE A O 1
ATOM 1338 N N . LYS A 1 175 ? -13.132 10.954 3.490 1.00 83.12 175 LYS A N 1
ATOM 1339 C CA . LYS A 1 175 ? -13.527 10.658 2.101 1.00 83.12 175 LYS A CA 1
ATOM 1340 C C . LYS A 1 175 ? -12.407 10.004 1.297 1.00 83.12 175 LYS A C 1
ATOM 1342 O O . LYS A 1 175 ? -12.675 9.399 0.262 1.00 83.12 175 LYS A O 1
ATOM 1347 N N . VAL A 1 176 ? -11.165 10.102 1.769 1.00 84.88 176 VAL A N 1
ATOM 1348 C CA . VAL A 1 176 ? -10.014 9.460 1.131 1.00 84.88 176 VAL A CA 1
ATOM 1349 C C . VAL A 1 176 ? -9.887 8.032 1.649 1.00 84.88 176 VAL A C 1
ATOM 1351 O O . VAL A 1 176 ? -9.683 7.806 2.840 1.00 84.88 176 VAL A O 1
ATOM 1354 N N . GLY A 1 177 ? -10.019 7.069 0.740 1.00 88.38 177 GLY A N 1
ATOM 1355 C CA . GLY A 1 177 ? -9.805 5.658 1.020 1.00 88.38 177 GLY A CA 1
ATOM 1356 C C . GLY A 1 177 ? -8.379 5.236 0.692 1.00 88.38 177 GLY A C 1
ATOM 1357 O O . GLY A 1 177 ? -7.656 5.899 -0.058 1.00 88.38 177 GLY A O 1
ATOM 1358 N N . ILE A 1 178 ? -7.987 4.091 1.236 1.00 92.62 178 ILE A N 1
ATOM 1359 C CA . ILE A 1 178 ? -6.724 3.439 0.918 1.00 92.62 178 ILE A CA 1
ATOM 1360 C C . ILE A 1 178 ? -6.983 1.969 0.620 1.00 92.62 178 ILE A C 1
ATOM 1362 O O . ILE A 1 178 ? -7.520 1.228 1.441 1.00 92.62 178 ILE A O 1
ATOM 1366 N N . ALA A 1 179 ? -6.611 1.564 -0.585 1.00 95.75 179 ALA A N 1
ATOM 1367 C CA . ALA A 1 179 ? -6.511 0.173 -0.966 1.00 95.75 179 ALA A CA 1
ATOM 1368 C C . ALA A 1 179 ? -5.082 -0.323 -0.722 1.00 95.75 179 ALA A C 1
ATOM 1370 O O . ALA A 1 179 ? -4.129 0.460 -0.637 1.00 95.75 179 ALA A O 1
ATOM 1371 N N . VAL A 1 180 ? -4.930 -1.638 -0.603 1.00 97.81 180 VAL A N 1
ATOM 1372 C CA . VAL A 1 180 ? -3.649 -2.267 -0.285 1.00 97.81 180 VAL A CA 1
ATOM 1373 C C . VAL A 1 180 ? -3.387 -3.444 -1.222 1.00 97.81 180 VAL A C 1
ATOM 1375 O O . VAL A 1 180 ? -3.831 -4.563 -0.949 1.00 97.81 180 VAL A O 1
ATOM 1378 N N . PRO A 1 181 ? -2.691 -3.217 -2.350 1.00 97.81 181 PRO A N 1
ATOM 1379 C CA . PRO A 1 181 ? -2.106 -4.295 -3.134 1.00 97.81 181 PRO A CA 1
ATOM 1380 C C . PRO A 1 181 ? -1.167 -5.194 -2.311 1.00 97.81 181 PRO A C 1
ATOM 1382 O O . PRO A 1 181 ? -0.216 -4.722 -1.685 1.00 97.81 181 PRO A O 1
ATOM 1385 N N . VAL A 1 182 ? -1.410 -6.501 -2.372 1.00 98.38 182 VAL A N 1
ATOM 1386 C CA . VAL A 1 182 ? -0.566 -7.575 -1.839 1.00 98.38 182 VAL A CA 1
ATOM 1387 C C . VAL A 1 182 ? -0.077 -8.408 -3.018 1.00 98.38 182 VAL A C 1
ATOM 1389 O O . VAL A 1 182 ? -0.873 -8.995 -3.749 1.00 98.38 182 VAL A O 1
ATOM 1392 N N . GLN A 1 183 ? 1.233 -8.443 -3.225 1.00 97.75 183 GLN A N 1
ATOM 1393 C CA . GLN A 1 183 ? 1.851 -9.000 -4.427 1.00 97.75 183 GLN A CA 1
ATOM 1394 C C . GLN A 1 183 ? 3.020 -9.909 -4.064 1.00 97.75 183 GLN A C 1
ATOM 1396 O O . GLN A 1 183 ? 3.772 -9.595 -3.148 1.00 97.75 183 GLN A O 1
ATOM 1401 N N . HIS A 1 184 ? 3.221 -11.007 -4.794 1.00 97.50 184 HIS A N 1
ATOM 1402 C CA . HIS A 1 184 ? 4.422 -11.833 -4.630 1.00 97.50 184 HIS A CA 1
ATOM 1403 C C . HIS A 1 184 ? 5.714 -11.030 -4.787 1.00 97.50 184 HIS A C 1
ATOM 1405 O O . HIS A 1 184 ? 5.865 -10.240 -5.721 1.00 97.50 184 HIS A O 1
ATOM 1411 N N . MET A 1 185 ? 6.668 -11.274 -3.888 1.00 95.62 185 MET A N 1
ATOM 1412 C CA . MET A 1 185 ? 8.010 -10.715 -3.998 1.00 95.62 185 MET A CA 1
ATOM 1413 C C . MET A 1 185 ? 8.749 -11.328 -5.183 1.00 95.62 185 MET A C 1
ATOM 1415 O O . MET A 1 185 ? 8.789 -12.546 -5.354 1.00 95.62 185 MET A O 1
ATOM 1419 N N . VAL A 1 186 ? 9.430 -10.473 -5.938 1.00 93.69 186 VAL A N 1
ATOM 1420 C CA . VAL A 1 186 ? 10.446 -10.893 -6.902 1.00 93.69 186 VAL A CA 1
ATOM 1421 C C . VAL A 1 186 ? 11.800 -10.821 -6.207 1.00 93.69 186 VAL A C 1
ATOM 1423 O O . VAL A 1 186 ? 12.194 -9.761 -5.725 1.00 93.69 186 VAL A O 1
ATOM 1426 N N . GLN A 1 187 ? 12.512 -11.946 -6.148 1.00 89.06 187 GLN A N 1
ATOM 1427 C CA . GLN A 1 187 ? 13.894 -11.998 -5.663 1.00 89.06 187 GLN A CA 1
ATOM 1428 C C . GLN A 1 187 ? 14.823 -11.542 -6.790 1.00 89.06 187 GLN A C 1
ATOM 1430 O O . GLN A 1 187 ? 15.394 -12.355 -7.513 1.00 89.06 187 GLN A O 1
ATOM 1435 N N . SER A 1 188 ? 14.865 -10.231 -7.014 1.00 92.12 188 SER A N 1
ATOM 1436 C CA . SER A 1 188 ? 15.564 -9.633 -8.145 1.00 92.12 188 SER A CA 1
ATOM 1437 C C . SER A 1 188 ? 17.080 -9.614 -7.947 1.00 92.12 188 SER A C 1
ATOM 1439 O O . SER A 1 188 ? 17.575 -9.157 -6.919 1.00 92.12 188 SER A O 1
ATOM 1441 N N . GLU A 1 189 ? 17.821 -10.041 -8.971 1.00 94.62 189 GLU A N 1
ATOM 1442 C CA . GLU A 1 189 ? 19.268 -9.794 -9.069 1.00 94.62 189 GLU A CA 1
ATOM 1443 C C . GLU A 1 189 ? 19.550 -8.319 -9.384 1.00 94.62 189 GLU A C 1
ATOM 1445 O O . GLU A 1 189 ? 20.471 -7.722 -8.831 1.00 94.62 189 GLU A O 1
ATOM 1450 N N . ALA A 1 190 ? 18.707 -7.717 -10.227 1.00 94.25 190 ALA A N 1
ATOM 1451 C CA . ALA A 1 190 ? 18.711 -6.300 -10.553 1.00 94.25 190 ALA A CA 1
ATOM 1452 C C . ALA A 1 190 ? 17.277 -5.776 -10.673 1.00 94.25 190 ALA A C 1
ATOM 1454 O O . ALA A 1 190 ? 16.352 -6.506 -11.039 1.00 94.25 190 ALA A O 1
ATOM 1455 N N . SER A 1 191 ? 17.095 -4.499 -10.375 1.00 95.25 191 SER A N 1
ATOM 1456 C CA . SER A 1 191 ? 15.810 -3.804 -10.429 1.00 95.25 191 SER A CA 1
ATOM 1457 C C . SER A 1 191 ? 16.020 -2.349 -10.831 1.00 95.25 191 SER A C 1
ATOM 1459 O O . SER A 1 191 ? 17.152 -1.872 -10.869 1.00 95.25 191 SER A O 1
ATOM 1461 N N . GLY A 1 192 ? 14.951 -1.639 -11.180 1.00 93.50 192 GLY A N 1
ATOM 1462 C CA . GLY A 1 192 ? 15.099 -0.287 -11.693 1.00 93.50 192 GLY A CA 1
ATOM 1463 C C . GLY A 1 192 ? 13.794 0.423 -12.001 1.00 93.50 192 GLY A C 1
ATOM 1464 O O . GLY A 1 192 ? 12.704 -0.122 -11.813 1.00 93.50 192 GLY A O 1
ATOM 1465 N N . VAL A 1 193 ? 13.935 1.644 -12.504 1.00 93.94 193 VAL A N 1
ATOM 1466 C CA . VAL A 1 193 ? 12.847 2.487 -13.002 1.00 93.94 193 VAL A CA 1
ATOM 1467 C C . VAL A 1 193 ? 13.109 2.784 -14.473 1.00 93.94 193 VAL A C 1
ATOM 1469 O O . VAL A 1 193 ? 14.250 2.940 -14.902 1.00 93.94 193 VAL A O 1
ATOM 1472 N N . MET A 1 194 ? 12.040 2.844 -15.262 1.00 95.06 194 MET A N 1
ATOM 1473 C CA . MET A 1 194 ? 12.112 3.182 -16.676 1.00 95.06 194 MET A CA 1
ATOM 1474 C C . MET A 1 194 ? 11.173 4.342 -16.979 1.00 95.06 194 MET A C 1
ATOM 1476 O O . MET A 1 194 ? 9.984 4.290 -16.664 1.00 95.06 194 MET A O 1
ATOM 1480 N N . PHE A 1 195 ? 11.698 5.348 -17.668 1.00 95.00 195 PHE A N 1
ATOM 1481 C CA . PHE A 1 195 ? 10.937 6.458 -18.216 1.00 95.00 195 PHE A CA 1
ATOM 1482 C C . PHE A 1 195 ? 10.927 6.346 -19.737 1.00 95.00 195 PHE A C 1
ATOM 1484 O O . PHE A 1 195 ? 11.968 6.273 -20.386 1.00 95.00 195 PHE A O 1
ATOM 1491 N N . THR A 1 196 ? 9.737 6.344 -20.336 1.00 95.38 196 THR A N 1
ATOM 1492 C CA . THR A 1 196 ? 9.574 6.288 -21.801 1.00 95.38 196 THR A CA 1
ATOM 1493 C C . THR A 1 196 ? 9.766 7.648 -22.477 1.00 95.38 196 THR A C 1
ATOM 1495 O O . THR A 1 196 ? 9.581 7.766 -23.689 1.00 95.38 196 THR A O 1
ATOM 1498 N N . VAL A 1 197 ? 10.108 8.671 -21.699 1.00 94.31 197 VAL A N 1
ATOM 1499 C CA . VAL A 1 197 ? 10.467 10.028 -22.106 1.00 94.31 197 VAL A CA 1
ATOM 1500 C C . VAL A 1 197 ? 11.610 10.450 -21.192 1.00 94.31 197 VAL A C 1
ATOM 1502 O O . VAL A 1 197 ? 11.551 10.165 -19.997 1.00 94.31 197 VAL A O 1
ATOM 1505 N N . ASP A 1 198 ? 12.624 11.123 -21.726 1.00 93.19 198 ASP A N 1
ATOM 1506 C CA . ASP A 1 198 ? 13.715 11.664 -20.914 1.00 93.19 198 ASP A CA 1
ATOM 1507 C C . ASP A 1 198 ? 13.158 12.691 -19.901 1.00 93.19 198 ASP A C 1
ATOM 1509 O O . ASP A 1 198 ? 12.623 13.728 -20.316 1.00 93.19 198 ASP A O 1
ATOM 1513 N N . PRO A 1 199 ? 13.247 12.429 -18.581 1.00 90.31 199 PRO A N 1
ATOM 1514 C CA . PRO A 1 199 ? 12.654 13.293 -17.565 1.00 90.31 199 PRO A CA 1
ATOM 1515 C C . PRO A 1 199 ? 13.382 14.638 -17.417 1.00 90.31 199 PRO A C 1
ATOM 1517 O O . PRO A 1 199 ? 12.808 15.572 -16.861 1.00 90.31 199 PRO A O 1
ATOM 1520 N N . MET A 1 200 ? 14.614 14.771 -17.924 1.00 90.50 200 MET A N 1
ATOM 1521 C CA . MET A 1 200 ? 15.419 15.989 -17.787 1.00 90.50 200 MET A CA 1
ATOM 1522 C C . MET A 1 200 ? 15.080 17.049 -18.835 1.00 90.50 200 MET A C 1
ATOM 1524 O O . MET A 1 200 ? 15.202 18.245 -18.573 1.00 90.50 200 MET A O 1
ATOM 1528 N N . ASN A 1 201 ? 14.690 16.626 -20.037 1.00 92.62 201 ASN A N 1
ATOM 1529 C CA . ASN A 1 201 ? 14.471 17.527 -21.175 1.00 92.62 201 ASN A CA 1
ATOM 1530 C C . ASN A 1 201 ? 13.165 17.257 -21.946 1.00 92.62 201 ASN A C 1
ATOM 1532 O O . ASN A 1 201 ? 12.850 17.987 -22.885 1.00 92.62 201 ASN A O 1
ATOM 1536 N N . GLY A 1 202 ? 12.397 16.231 -21.570 1.00 93.56 202 GLY A N 1
ATOM 1537 C CA . GLY A 1 202 ? 11.138 15.870 -22.218 1.00 93.56 202 GLY A CA 1
ATOM 1538 C C . GLY A 1 202 ? 11.296 15.189 -23.582 1.00 93.56 202 GLY A C 1
ATOM 1539 O O . GLY A 1 202 ? 10.312 15.080 -24.320 1.00 93.56 202 GLY A O 1
ATOM 1540 N N . ASN A 1 203 ? 12.501 14.742 -23.949 1.00 94.06 203 ASN A N 1
ATOM 1541 C CA . ASN A 1 203 ? 12.757 14.089 -25.226 1.00 94.06 203 ASN A CA 1
ATOM 1542 C C . ASN A 1 203 ? 12.030 12.740 -25.303 1.00 94.06 203 ASN A C 1
ATOM 1544 O O . ASN A 1 203 ? 12.336 11.790 -24.582 1.00 94.06 203 ASN A O 1
ATOM 1548 N N . ARG A 1 204 ? 11.060 12.653 -26.217 1.00 96.00 204 ARG A N 1
ATOM 1549 C CA . ARG A 1 204 ? 10.217 11.468 -26.414 1.00 96.00 204 ARG A CA 1
ATOM 1550 C C . ARG A 1 204 ? 10.881 10.377 -27.252 1.00 96.00 204 ARG A C 1
ATOM 1552 O O . ARG A 1 204 ? 10.321 9.286 -27.314 1.00 96.00 204 ARG A O 1
ATOM 1559 N N . ASP A 1 205 ? 12.040 10.633 -27.854 1.00 96.44 205 ASP A N 1
ATOM 1560 C CA . ASP A 1 205 ? 12.780 9.658 -28.670 1.00 96.44 205 ASP A CA 1
ATOM 1561 C C . ASP A 1 205 ? 13.781 8.831 -27.849 1.00 96.44 205 ASP A C 1
ATOM 1563 O O . ASP A 1 205 ? 14.437 7.933 -28.380 1.00 96.44 205 ASP A O 1
ATOM 1567 N N . VAL A 1 206 ? 13.898 9.125 -26.552 1.00 96.25 206 VAL A N 1
ATOM 1568 C CA . VAL A 1 206 ? 14.821 8.465 -25.628 1.00 96.25 206 VAL A CA 1
ATOM 1569 C C . VAL A 1 206 ? 14.032 7.783 -24.514 1.00 96.25 206 VAL A C 1
ATOM 1571 O O . VAL A 1 206 ? 13.119 8.366 -23.929 1.00 96.25 206 VAL A O 1
ATOM 1574 N N . ILE A 1 207 ? 14.382 6.529 -24.244 1.00 96.94 207 ILE A N 1
ATOM 1575 C CA . ILE A 1 207 ? 13.991 5.784 -23.049 1.00 96.94 207 ILE A CA 1
ATOM 1576 C C . ILE A 1 207 ? 15.148 5.887 -22.060 1.00 96.94 207 ILE A C 1
ATOM 1578 O O . ILE A 1 207 ? 16.290 5.590 -22.412 1.00 96.94 207 ILE A O 1
ATOM 1582 N N . VAL A 1 208 ? 14.844 6.286 -20.831 1.00 96.69 208 VAL A N 1
ATOM 1583 C CA . VAL A 1 208 ? 15.804 6.319 -19.727 1.00 96.69 208 VAL A CA 1
ATOM 1584 C C . VAL A 1 208 ? 15.529 5.136 -18.811 1.00 96.69 208 VAL A C 1
ATOM 1586 O O . VAL A 1 208 ? 14.387 4.924 -18.406 1.00 96.69 208 VAL A O 1
ATOM 1589 N N . ILE A 1 209 ? 16.564 4.359 -18.502 1.00 96.31 209 ILE A N 1
ATOM 1590 C CA . ILE A 1 209 ? 16.513 3.240 -17.560 1.00 96.31 209 ILE A CA 1
ATOM 1591 C C . ILE A 1 209 ? 17.533 3.515 -16.464 1.00 96.31 209 ILE A C 1
ATOM 1593 O O . ILE A 1 209 ? 18.714 3.705 -16.751 1.00 96.31 209 ILE A O 1
ATOM 1597 N N . GLU A 1 210 ? 17.075 3.494 -15.222 1.00 94.94 210 GLU A N 1
ATOM 1598 C CA . GLU A 1 210 ? 17.929 3.559 -14.044 1.00 94.94 210 GLU A CA 1
ATOM 1599 C C . GLU A 1 210 ? 17.875 2.215 -13.326 1.00 94.94 210 GLU A C 1
ATOM 1601 O O . GLU A 1 210 ? 16.781 1.721 -13.045 1.00 94.94 210 GLU A O 1
ATOM 1606 N N . ALA A 1 211 ? 19.028 1.602 -13.059 1.00 95.31 211 ALA A N 1
ATOM 1607 C CA . ALA A 1 211 ? 19.109 0.250 -12.513 1.00 95.31 211 ALA A CA 1
ATOM 1608 C C . ALA A 1 211 ? 20.027 0.158 -11.290 1.00 95.31 211 ALA A C 1
ATOM 1610 O O . ALA A 1 211 ? 21.033 0.854 -11.184 1.00 95.31 211 ALA A O 1
ATOM 1611 N N . VAL A 1 212 ? 19.688 -0.746 -10.376 1.00 94.31 212 VAL A N 1
ATOM 1612 C CA . VAL A 1 212 ? 20.469 -1.096 -9.186 1.00 94.31 212 VAL A CA 1
ATOM 1613 C C . VAL A 1 212 ? 20.528 -2.613 -9.019 1.00 94.31 212 VAL A C 1
ATOM 1615 O O . VAL A 1 212 ? 19.648 -3.344 -9.481 1.00 94.31 212 VAL A O 1
ATOM 1618 N N . ILE A 1 213 ? 21.555 -3.093 -8.319 1.00 94.00 213 ILE A N 1
ATOM 1619 C CA . ILE A 1 213 ? 21.647 -4.493 -7.889 1.00 94.00 213 ILE A CA 1
ATOM 1620 C C . ILE A 1 213 ? 20.712 -4.728 -6.695 1.00 94.00 213 ILE A C 1
ATOM 1622 O O . ILE A 1 213 ? 20.665 -3.928 -5.7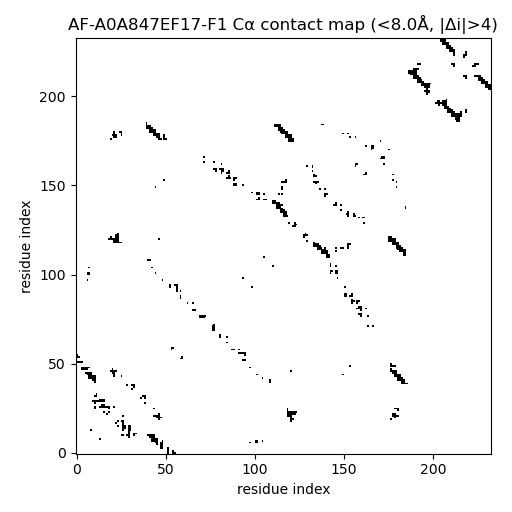61 1.00 94.00 213 ILE A O 1
ATOM 1626 N N . GLY A 1 214 ? 20.000 -5.855 -6.703 1.00 91.75 214 GLY A N 1
ATOM 1627 C CA . GLY A 1 214 ? 19.080 -6.255 -5.640 1.00 91.75 214 GLY A CA 1
ATOM 1628 C C . GLY A 1 214 ? 17.665 -5.690 -5.800 1.00 91.75 214 GLY A C 1
ATOM 1629 O O . GLY A 1 214 ? 17.142 -5.581 -6.913 1.00 91.75 214 GLY A O 1
ATOM 1630 N N . LEU A 1 215 ? 17.012 -5.393 -4.671 1.00 89.81 215 LEU A N 1
ATOM 1631 C CA . LEU A 1 215 ? 15.613 -4.953 -4.611 1.00 89.81 215 LEU A CA 1
ATOM 1632 C C . LEU A 1 215 ? 15.443 -3.481 -5.004 1.00 89.81 215 LEU A C 1
ATOM 1634 O O . LEU A 1 215 ? 16.226 -2.618 -4.612 1.00 89.81 215 LEU A O 1
ATOM 1638 N N . GLY A 1 216 ? 14.337 -3.192 -5.692 1.00 86.19 216 GLY A N 1
ATOM 1639 C CA . GLY A 1 216 ? 14.055 -1.866 -6.253 1.00 86.19 216 GLY A CA 1
ATOM 1640 C C . GLY A 1 216 ? 13.630 -0.814 -5.236 1.00 86.19 216 GLY A C 1
ATOM 1641 O O . GLY A 1 216 ? 13.279 0.288 -5.624 1.00 86.19 216 GLY A O 1
ATOM 1642 N N . GLU A 1 217 ? 13.625 -1.114 -3.941 1.00 83.12 217 GLU A N 1
ATOM 1643 C CA . GLU A 1 217 ? 13.338 -0.101 -2.920 1.00 83.12 217 GLU A CA 1
ATOM 1644 C C . GLU A 1 217 ? 14.461 0.939 -2.835 1.00 83.12 217 GLU A C 1
ATOM 1646 O O . GLU A 1 217 ? 14.181 2.129 -2.716 1.00 83.12 217 GLU A O 1
ATOM 1651 N N . MET A 1 218 ? 15.717 0.507 -3.010 1.00 77.56 218 MET A N 1
ATOM 1652 C CA . MET A 1 218 ? 16.895 1.368 -2.844 1.00 77.56 218 MET A C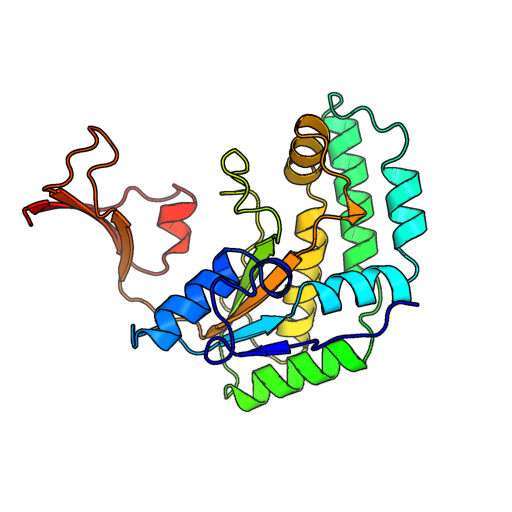A 1
ATOM 1653 C C . MET A 1 218 ? 16.997 2.488 -3.887 1.00 77.56 218 MET A C 1
ATOM 1655 O O . MET A 1 218 ? 17.573 3.538 -3.612 1.00 77.56 218 MET A O 1
ATOM 1659 N N . ILE A 1 219 ? 16.433 2.282 -5.084 1.00 79.44 219 ILE A N 1
ATOM 1660 C CA . ILE A 1 219 ? 16.399 3.325 -6.119 1.00 79.44 219 ILE A CA 1
ATOM 1661 C C . ILE A 1 219 ? 15.338 4.385 -5.807 1.00 79.44 219 ILE A C 1
ATOM 1663 O O . ILE A 1 219 ? 15.542 5.564 -6.066 1.00 79.44 219 ILE A O 1
ATOM 1667 N N . VAL A 1 220 ? 14.213 3.977 -5.209 1.00 75.75 220 VAL A N 1
ATOM 1668 C CA . VAL A 1 220 ? 13.099 4.878 -4.887 1.00 75.75 220 VAL A CA 1
ATOM 1669 C C . VAL A 1 220 ? 13.386 5.677 -3.616 1.00 75.75 220 VAL A C 1
ATOM 1671 O O . VAL A 1 220 ? 12.963 6.827 -3.520 1.00 75.75 220 VAL A O 1
ATOM 1674 N N . SER A 1 221 ? 14.115 5.102 -2.654 1.00 72.88 221 SER A N 1
ATOM 1675 C CA . SER A 1 221 ? 14.558 5.816 -1.450 1.00 72.88 221 SER A CA 1
ATOM 1676 C C . SER A 1 221 ? 15.682 6.823 -1.723 1.00 72.88 221 SER A C 1
ATOM 1678 O O . SER A 1 221 ? 15.854 7.762 -0.949 1.00 72.88 221 SER A O 1
ATOM 1680 N N . GLY A 1 222 ? 16.417 6.661 -2.830 1.00 76.38 222 GLY A N 1
ATOM 1681 C CA . GLY A 1 222 ? 17.580 7.484 -3.166 1.00 76.38 222 GLY A CA 1
ATOM 1682 C C . GLY A 1 222 ? 18.838 7.126 -2.368 1.00 76.38 222 GLY A C 1
ATOM 1683 O O . GLY A 1 222 ? 19.794 7.899 -2.364 1.00 76.38 222 GLY A O 1
ATOM 1684 N N . ASP A 1 223 ? 18.853 5.967 -1.702 1.00 78.50 223 ASP A N 1
ATOM 1685 C CA . ASP A 1 223 ? 19.989 5.518 -0.884 1.00 78.50 223 ASP A CA 1
ATOM 1686 C C . ASP A 1 223 ? 21.190 5.077 -1.732 1.00 78.50 223 ASP A C 1
ATOM 1688 O O . ASP A 1 223 ? 22.328 5.050 -1.259 1.00 78.50 223 ASP A O 1
ATOM 1692 N N . VAL A 1 224 ? 20.943 4.714 -2.993 1.00 85.12 224 VAL A N 1
ATOM 1693 C CA . VAL A 1 224 ? 21.953 4.215 -3.927 1.00 85.12 224 VAL A CA 1
ATOM 1694 C C . VAL A 1 224 ? 21.930 5.051 -5.199 1.00 85.12 224 VAL A C 1
ATOM 1696 O O . VAL A 1 224 ? 20.870 5.394 -5.712 1.00 85.12 224 VAL A O 1
ATOM 1699 N N . THR A 1 225 ? 23.114 5.360 -5.731 1.00 88.50 225 THR A N 1
ATOM 1700 C CA . THR A 1 225 ? 23.247 5.945 -7.071 1.00 88.50 225 THR A CA 1
ATOM 1701 C C . THR A 1 225 ? 23.047 4.842 -8.116 1.00 88.50 225 THR A C 1
ATOM 1703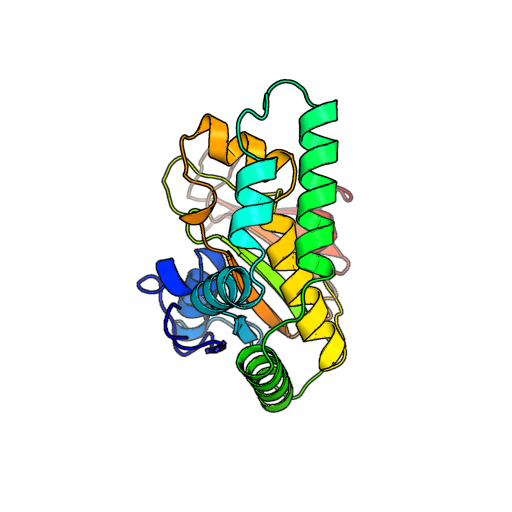 O O . THR A 1 225 ? 23.858 3.914 -8.142 1.00 88.50 225 THR A O 1
ATOM 1706 N N . PRO A 1 226 ? 21.988 4.900 -8.943 1.00 93.00 226 PRO A N 1
ATOM 1707 C CA . PRO A 1 226 ? 21.741 3.880 -9.952 1.00 93.00 226 PRO A CA 1
ATOM 1708 C C . PRO A 1 226 ? 22.686 4.014 -11.147 1.00 93.00 226 PRO A C 1
ATOM 1710 O O . PRO A 1 226 ? 23.163 5.105 -11.470 1.00 93.00 226 PRO A O 1
ATOM 1713 N N . ASP A 1 227 ? 22.892 2.904 -11.852 1.00 94.88 227 ASP A N 1
ATOM 1714 C CA . ASP A 1 227 ? 23.414 2.936 -13.214 1.00 94.88 227 ASP A CA 1
ATOM 1715 C C . ASP A 1 227 ? 22.377 3.591 -14.128 1.00 94.88 227 ASP A C 1
ATOM 1717 O O . ASP A 1 227 ? 21.180 3.318 -14.019 1.00 94.88 227 ASP A O 1
ATOM 1721 N N . HIS A 1 228 ? 22.837 4.438 -15.047 1.00 95.06 228 HIS A N 1
ATOM 1722 C CA . HIS A 1 228 ? 21.975 5.191 -15.952 1.00 95.06 228 HIS A CA 1
ATOM 1723 C C . HIS A 1 228 ? 22.210 4.774 -17.405 1.00 95.06 228 HIS A C 1
ATOM 1725 O O . HIS A 1 228 ? 23.326 4.872 -17.924 1.00 95.06 228 HIS A O 1
ATOM 1731 N N . TYR A 1 229 ? 21.137 4.377 -18.085 1.00 96.12 229 TYR A N 1
ATOM 1732 C CA . TYR A 1 229 ? 21.144 4.019 -19.499 1.00 96.12 229 TYR A CA 1
ATOM 1733 C C . TYR A 1 229 ? 20.151 4.884 -20.273 1.00 96.12 229 TYR A C 1
ATOM 1735 O O . TYR A 1 229 ? 18.983 4.995 -19.905 1.00 96.12 229 TYR A O 1
ATOM 1743 N N . ALA A 1 230 ? 20.604 5.438 -21.396 1.00 96.25 230 ALA A N 1
ATOM 1744 C CA . ALA A 1 230 ? 19.762 6.146 -22.350 1.00 96.25 230 ALA A CA 1
ATOM 1745 C C . ALA A 1 230 ? 19.703 5.352 -23.661 1.00 96.25 230 ALA A C 1
ATOM 1747 O O . ALA A 1 230 ? 20.727 5.116 -24.306 1.00 96.25 230 ALA A O 1
ATOM 1748 N N . VAL A 1 231 ? 18.502 4.935 -24.056 1.00 96.69 231 VAL A N 1
ATOM 1749 C CA . VAL A 1 231 ? 18.253 4.117 -25.247 1.00 96.69 231 VAL A CA 1
ATOM 1750 C C . VAL A 1 231 ? 17.418 4.917 -26.236 1.00 96.69 231 VAL A C 1
ATOM 1752 O O . VAL A 1 231 ? 16.338 5.398 -25.903 1.00 96.69 231 VAL A O 1
ATOM 1755 N N . LYS A 1 232 ? 17.904 5.056 -27.470 1.00 94.94 232 LYS A N 1
ATOM 1756 C CA . LYS A 1 232 ? 17.129 5.669 -28.552 1.00 94.94 232 LYS A CA 1
ATOM 1757 C C . LYS A 1 232 ? 16.090 4.670 -29.077 1.00 94.94 232 LYS A C 1
ATOM 1759 O O . LYS A 1 232 ? 16.445 3.514 -29.303 1.00 94.94 232 LYS A O 1
ATOM 1764 N N . LYS A 1 233 ? 14.845 5.122 -29.240 1.00 91.69 233 LYS A N 1
ATOM 1765 C CA . LYS A 1 233 ? 13.723 4.320 -29.759 1.00 91.69 233 LYS A CA 1
ATOM 1766 C C . LYS A 1 233 ? 13.884 3.939 -31.229 1.00 91.69 233 LYS A C 1
ATOM 1768 O O . LYS A 1 233 ? 14.508 4.724 -31.982 1.00 91.69 233 LYS A O 1
#

Mean predicted aligned error: 5.02 Å

Secondary structure (DSSP, 8-state):
-PPP--SEEEGGG--GGGHHHHHHHHHHHHHHHHTT--PPPEEEE-HHHHHHHHHHTT-HHHHHHHHTT--TT-HHHHHHHHHHHHHHHHHSPPPHHHHHHHHHHHHHTT---EEEE-EETTTTSTT---TT-S-EEEEE-SHHHHHHHHHHHHHHTTSHHHHHHHHHTT--TTT--EEEEEEEPP--SEEEEEESS-TTT--TTEEEEEEEES-THHHHHT-S--EEEEEE-

Nearest PDB structures (foldseek):
  5hv1-assembly1_A  TM=9.306E-01  e=1.391E-20  Listeria monocytogenes
  2ols-assembly1_A  TM=9.283E-01  e=2.328E-19  Neisseria meningitidis MC58
  5hv3-assembly1_A  TM=9.234E-01  e=7.849E-19  Listeria monocytogenes
  5hv6-assembly1_A  TM=9.045E-01  e=6.061E-18  Listeria monocytogenes
  5hv2-assembly1_A  TM=8.907E-01  e=7.153E-18  Listeria monocytogenes

pLDDT: mean 90.88, std 10.9, range [39.84, 98.56]

Solvent-accessible surface area (backbone atoms only — not comparable to full-atom values): 12594 Å² total; per-residue (Å²): 135,78,79,74,61,66,41,62,48,44,31,81,78,42,33,70,89,36,22,79,43,31,2,48,59,38,8,50,48,3,44,41,41,70,70,68,47,96,60,66,65,43,36,29,39,16,14,47,39,45,55,41,39,40,58,76,55,61,46,50,64,62,48,48,63,64,56,56,90,57,58,65,86,42,60,70,60,32,41,53,49,19,55,54,48,25,49,52,48,64,69,48,70,72,52,62,78,50,47,53,51,52,36,50,50,44,51,76,71,65,59,60,47,21,31,39,32,52,14,40,40,58,47,76,46,98,85,33,78,63,76,94,65,63,44,68,44,70,72,39,60,55,58,69,47,49,52,50,48,51,39,50,32,60,22,32,62,40,33,41,69,47,46,41,51,31,56,78,72,68,47,59,77,88,76,56,38,46,7,34,35,37,27,51,58,76,91,38,72,56,30,65,52,74,35,74,34,28,87,90,79,64,43,67,60,29,33,33,38,36,35,42,77,29,64,55,62,43,66,74,72,61,81,47,89,56,51,80,47,81,42,76,115

Sequence (233 aa):
MRELGKAVVWFKDVTKNDIPLVGGKGANLGEMTGAGIPVPQGFIVTADAYFYFIENAGIDGVIADKLEGLDIHNSLRLQKVADEIQEIIRTADIPAVIADEIEKAYKEMGRGLVAVRSSATAEDLPEASFAGQQATFLNILGDKNVVNAVRDCWASLFGARAIFYRHEQGFEHFKVGIAVPVQHMVQSEASGVMFTVDPMNGNRDVIVIEAVIGLGEMIVSGDVTPDHYAVKK

Radius of gyration: 18.54 Å; Cα contacts (8 Å, |Δi|>4): 427; chains: 1; bounding box: 46×44×48 Å